Protein AF-A0A8T5LZT0-F1 (afdb_monomer)

Foldseek 3Di:
DDKFFFLDKADKDWDADPPDGDIKIKIWTWGAFPVGIAIEIEIDPRSVVPPPPDGGWIKDKDPWDWDADPNDIYIYQDPPIDIDTPDPVPVVDDHDDRDLDADAPVRDDPFDWFHKHKWFFADKADKDWDQDPVRDIKIKTWTWTDDPPDIAIEIEIHVRVVVSVPDDGGWIKMKGGWGWHQDPVRDIHIYDYSRIDIGTDDPPPDD

Radius of gyration: 18.64 Å; Cα contacts (8 Å, |Δi|>4): 454; chains: 1; bounding box: 56×31×50 Å

Mean predicted aligned error: 6.66 Å

Sequence (207 aa):
DILGVAKHVFSVIEFKNKEKPGTGKKASILLADATGEVFVTFWHKDTEKIQNIPSGTPILLRGVSVSSYNNQTQVSFGYRSQLETNPSQAQEITLPQITLEKISIKEIQPPLFNFCLEATVDEVLPVKEFITQKGENGKLQRIRLMDKNDSILAVAWNEKVLESEMLKPGQKILLENVRAKTDWQGGKEISLDKNARIIVLEEKKEV

Solvent-accessible surface area (backbone atoms only — not comparable to full-atom values): 11736 Å² total; per-residue (Å²): 116,49,71,28,23,29,62,42,66,51,73,77,43,78,44,74,48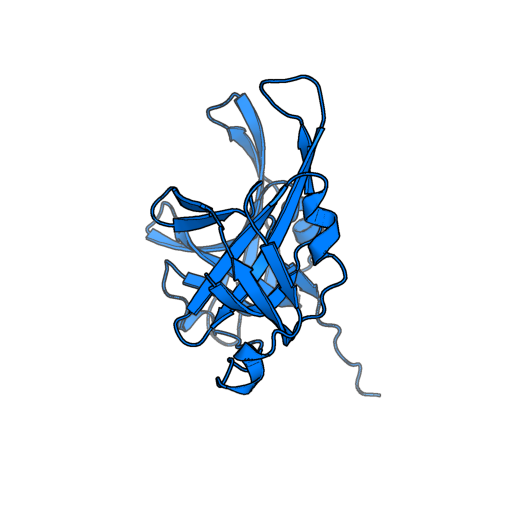,91,88,49,96,57,77,44,38,34,20,38,35,34,34,30,33,90,89,48,76,48,53,37,36,24,47,50,80,52,29,66,78,45,74,82,54,57,65,70,40,39,35,37,38,36,59,59,47,77,49,73,56,96,90,38,79,41,34,34,55,46,93,74,35,46,81,40,71,68,43,76,71,60,77,81,49,87,66,62,80,88,69,89,61,63,53,55,73,80,73,65,59,64,79,39,72,68,40,26,35,67,32,30,32,63,41,71,51,77,78,43,77,50,68,43,100,82,73,44,82,44,41,36,23,44,29,38,33,28,56,98,88,41,74,42,43,34,36,21,37,48,78,37,30,68,61,55,71,72,56,53,63,73,40,39,31,40,35,35,48,28,33,33,35,67,48,99,84,74,46,69,30,34,45,32,45,95,71,35,43,83,40,78,53,77,79,79,74,85,126

pLDDT: mean 90.11, std 9.16, range [42.84, 98.38]

Secondary structure (DSSP, 8-state):
-EEEEEEEEPPPEEEE-SSSSSEEEEEEEEEE-SS-EEEEEEEGGGGGGTTTPPTT-EEEEES-EEEEETTEEEEE--TT-EEEES-GGGGSS-PPP---PBPPGGG--SSEEEEEEEEEEEEEPPPEEEE-TTS-EEEEEEEEEE-SS-EEEEEEETTHHHHHTT--TT-EEEEEEEEEEE-TTS-EEEEE-TT-EEEE-------

Structure (mmCIF, N/CA/C/O backbone):
data_AF-A0A8T5LZT0-F1
#
_entry.id   AF-A0A8T5LZT0-F1
#
loop_
_atom_site.group_PDB
_atom_site.id
_atom_site.type_symbol
_atom_site.label_atom_id
_atom_site.label_alt_id
_atom_site.label_comp_id
_atom_site.label_asym_id
_atom_site.label_entity_id
_atom_site.label_seq_id
_atom_site.pdbx_PDB_ins_code
_atom_site.Cartn_x
_atom_site.Cartn_y
_atom_site.Cartn_z
_atom_site.occupancy
_atom_site.B_iso_or_equiv
_atom_site.auth_seq_id
_atom_site.auth_comp_id
_atom_site.auth_asym_id
_atom_site.auth_atom_id
_atom_site.pdbx_PDB_model_num
ATOM 1 N N . ASP A 1 1 ? 17.011 -7.869 -15.998 1.00 88.75 1 ASP A N 1
ATOM 2 C CA . ASP A 1 1 ? 16.103 -6.803 -16.462 1.00 88.75 1 ASP A CA 1
ATOM 3 C C . ASP A 1 1 ? 14.689 -7.113 -16.011 1.00 88.75 1 ASP A C 1
ATOM 5 O O . ASP A 1 1 ? 14.417 -8.267 -15.706 1.00 88.75 1 ASP A O 1
ATOM 9 N N . ILE A 1 2 ? 13.831 -6.102 -15.914 1.00 91.88 2 ILE A N 1
ATOM 10 C CA . ILE A 1 2 ? 12.409 -6.237 -15.583 1.00 91.88 2 ILE A CA 1
ATOM 11 C C . ILE A 1 2 ? 11.631 -5.505 -16.670 1.00 91.88 2 ILE A C 1
ATOM 13 O O . ILE A 1 2 ? 11.826 -4.302 -16.834 1.00 91.88 2 ILE A O 1
ATOM 17 N N . LEU A 1 3 ? 10.777 -6.220 -17.398 1.00 94.50 3 LEU A N 1
ATOM 18 C CA . LEU A 1 3 ? 9.847 -5.652 -18.368 1.00 94.50 3 LEU A CA 1
ATOM 19 C C . LEU A 1 3 ? 8.431 -5.868 -17.843 1.00 94.50 3 LEU A C 1
ATOM 21 O O . LEU A 1 3 ? 8.014 -7.006 -17.661 1.00 94.50 3 LEU A O 1
ATOM 25 N N . GLY A 1 4 ? 7.707 -4.785 -17.595 1.00 94.44 4 GLY A N 1
ATOM 26 C CA . GLY A 1 4 ? 6.357 -4.849 -17.048 1.00 94.44 4 GLY A CA 1
ATOM 27 C C . GLY A 1 4 ? 5.570 -3.581 -17.334 1.00 94.44 4 GLY A C 1
ATOM 28 O O . GLY A 1 4 ? 6.074 -2.641 -17.946 1.00 94.44 4 GLY A O 1
ATOM 29 N N . VAL A 1 5 ? 4.327 -3.541 -16.875 1.00 94.38 5 VAL A N 1
ATOM 30 C CA . VAL A 1 5 ? 3.466 -2.364 -16.956 1.00 94.38 5 VAL A CA 1
ATOM 31 C C . VAL A 1 5 ? 3.480 -1.600 -15.633 1.00 94.38 5 VAL A C 1
ATOM 33 O O . VAL A 1 5 ? 3.445 -2.192 -14.553 1.00 94.38 5 VAL A O 1
ATOM 36 N N . ALA A 1 6 ? 3.526 -0.272 -15.702 1.00 94.06 6 ALA A N 1
ATOM 37 C CA . ALA A 1 6 ? 3.360 0.611 -14.557 1.00 94.06 6 ALA A CA 1
ATOM 38 C C . ALA A 1 6 ? 1.928 0.522 -14.018 1.00 94.06 6 ALA A C 1
ATOM 40 O O . ALA A 1 6 ? 1.039 1.206 -14.518 1.00 94.06 6 ALA A O 1
ATOM 41 N N . LYS A 1 7 ? 1.695 -0.290 -12.982 1.00 90.81 7 LYS A N 1
ATOM 42 C CA . LYS A 1 7 ? 0.386 -0.370 -12.322 1.00 90.81 7 LYS A CA 1
ATOM 43 C C . LYS A 1 7 ? 0.081 0.923 -11.571 1.00 90.81 7 LYS A C 1
ATOM 45 O O . LYS A 1 7 ? -0.975 1.523 -11.759 1.00 90.81 7 LYS A O 1
ATOM 50 N N . HIS A 1 8 ? 1.034 1.382 -10.762 1.00 88.62 8 HIS A N 1
ATOM 51 C CA . HIS A 1 8 ? 0.885 2.598 -9.965 1.00 88.62 8 HIS A CA 1
ATOM 52 C C . HIS A 1 8 ? 2.233 3.269 -9.681 1.00 88.62 8 HIS A C 1
ATOM 54 O O . HIS A 1 8 ? 3.203 2.595 -9.336 1.00 88.62 8 HIS A O 1
ATOM 60 N N . VAL A 1 9 ? 2.275 4.601 -9.762 1.00 91.31 9 VAL A N 1
ATOM 61 C CA . VAL A 1 9 ? 3.406 5.429 -9.320 1.00 91.31 9 VAL A CA 1
ATOM 62 C C . VAL A 1 9 ? 3.045 6.072 -7.985 1.00 91.31 9 VAL A C 1
ATOM 64 O O . VAL A 1 9 ? 2.040 6.768 -7.871 1.00 91.31 9 VAL A O 1
ATOM 67 N N . PHE A 1 10 ? 3.867 5.842 -6.965 1.00 89.81 10 PHE A N 1
ATOM 68 C CA . PHE A 1 10 ? 3.674 6.407 -5.633 1.00 89.81 10 PHE A CA 1
ATOM 69 C C . PHE A 1 10 ? 4.343 7.777 -5.524 1.00 89.81 10 PHE A C 1
ATOM 71 O O . PHE A 1 10 ? 5.435 8.001 -6.061 1.00 89.81 10 PHE A O 1
ATOM 78 N N . SER A 1 11 ? 3.696 8.669 -4.775 1.00 87.69 11 SER A N 1
ATOM 79 C CA . SER A 1 11 ? 4.195 10.012 -4.493 1.00 87.69 11 SER A CA 1
ATOM 80 C C . SER A 1 11 ? 5.579 9.987 -3.845 1.00 87.69 11 SER A C 1
ATOM 82 O O . SER A 1 11 ? 5.942 9.052 -3.123 1.00 87.69 11 SER A O 1
ATOM 84 N N . VAL A 1 12 ? 6.350 11.050 -4.073 1.00 91.88 12 VAL A N 1
ATOM 85 C CA . VAL A 1 12 ? 7.643 11.233 -3.409 1.00 91.88 12 VAL A CA 1
ATOM 86 C C . VAL A 1 12 ? 7.444 11.409 -1.905 1.00 91.88 12 VAL A C 1
ATOM 88 O O . VAL A 1 12 ? 6.669 12.246 -1.453 1.00 91.88 12 VAL A O 1
ATOM 91 N N . ILE A 1 13 ? 8.204 10.639 -1.133 1.00 89.56 13 ILE A N 1
ATOM 92 C CA . ILE A 1 13 ? 8.288 10.726 0.320 1.00 89.56 13 ILE A CA 1
ATOM 93 C C . ILE A 1 13 ? 9.648 11.315 0.688 1.00 89.56 13 ILE A C 1
ATOM 95 O O . ILE A 1 13 ? 10.696 10.758 0.338 1.00 89.56 13 ILE A O 1
ATOM 99 N N . GLU A 1 14 ? 9.628 12.410 1.443 1.00 89.25 14 GLU A N 1
ATOM 100 C CA . GLU A 1 14 ? 10.809 12.985 2.084 1.00 89.25 14 GLU A CA 1
ATOM 101 C C . GLU A 1 14 ? 11.029 12.372 3.470 1.00 89.25 14 GLU A C 1
ATOM 103 O O . GLU A 1 14 ? 10.090 12.143 4.230 1.00 89.25 14 GLU A O 1
ATOM 108 N N . PHE A 1 15 ? 12.282 12.083 3.809 1.00 84.75 15 PHE A N 1
ATOM 109 C CA . PHE A 1 15 ? 12.655 11.541 5.114 1.00 84.75 15 PHE A CA 1
ATOM 110 C C . PHE A 1 15 ? 13.960 12.160 5.609 1.00 84.75 15 PHE A C 1
ATOM 112 O O . PHE A 1 15 ? 14.818 12.548 4.820 1.00 84.75 15 PHE A O 1
ATOM 119 N N . LYS A 1 16 ? 14.145 12.238 6.928 1.00 82.44 16 LYS A N 1
ATOM 120 C CA . LYS A 1 16 ? 15.425 12.654 7.517 1.00 82.44 16 LYS A CA 1
ATOM 121 C C . LYS A 1 16 ? 16.377 11.464 7.566 1.00 82.44 16 LYS A C 1
ATOM 123 O O . LYS A 1 16 ? 15.981 10.371 7.972 1.00 82.44 16 LYS A O 1
ATOM 128 N N . ASN A 1 17 ? 17.622 11.666 7.144 1.00 75.81 17 ASN A N 1
ATOM 129 C CA . ASN A 1 17 ? 18.642 10.633 7.267 1.00 75.81 17 ASN A CA 1
ATOM 130 C C . ASN A 1 17 ? 19.080 10.531 8.740 1.00 75.81 17 ASN A C 1
ATOM 132 O O . ASN A 1 17 ? 19.375 11.539 9.376 1.00 75.81 17 ASN A O 1
ATOM 136 N N . LYS A 1 18 ? 19.065 9.310 9.291 1.00 72.19 18 LYS A N 1
ATOM 137 C CA . LYS A 1 18 ? 19.415 9.050 10.696 1.00 72.19 18 LYS A CA 1
ATOM 138 C C . LYS A 1 18 ? 20.924 9.120 10.961 1.00 72.19 18 LYS A C 1
ATOM 140 O O . LYS A 1 18 ? 21.318 9.357 12.093 1.00 72.19 18 LYS A O 1
ATOM 145 N N . GLU A 1 19 ? 21.750 8.915 9.936 1.00 74.06 19 GLU A N 1
ATOM 146 C CA . GLU A 1 19 ? 23.208 8.768 10.058 1.00 74.06 19 GLU A CA 1
ATOM 147 C C . GLU A 1 19 ? 23.990 9.967 9.511 1.00 74.06 19 GLU A C 1
ATOM 149 O O . GLU A 1 19 ? 25.124 10.204 9.921 1.00 74.06 19 GLU A O 1
ATOM 154 N N . LYS A 1 20 ? 23.414 10.728 8.573 1.00 72.75 20 LYS A N 1
ATOM 155 C CA . LYS A 1 20 ? 24.064 11.894 7.956 1.00 72.75 20 LYS A CA 1
ATOM 156 C C . LYS A 1 20 ? 23.149 13.116 7.992 1.00 72.75 20 LYS A C 1
ATOM 158 O O . LYS A 1 20 ? 21.951 12.958 7.761 1.00 72.75 20 LYS A O 1
ATOM 163 N N . PRO A 1 21 ? 23.684 14.333 8.202 1.00 76.12 21 PRO A N 1
ATOM 164 C CA . PRO A 1 21 ? 22.906 15.558 8.056 1.00 76.12 21 PRO A CA 1
ATOM 165 C C . PRO A 1 21 ? 22.289 15.643 6.652 1.00 76.12 21 PRO A C 1
ATOM 167 O O . PRO A 1 21 ? 22.999 15.519 5.655 1.00 76.12 21 PRO A O 1
ATOM 170 N N . GLY A 1 22 ? 20.972 15.844 6.576 1.00 79.56 22 GLY A N 1
ATOM 171 C CA . GLY A 1 22 ? 20.245 16.035 5.318 1.00 79.56 22 GLY A CA 1
ATOM 172 C C . GLY A 1 22 ? 18.903 15.303 5.243 1.00 79.56 22 GLY A C 1
ATOM 173 O O . GLY A 1 22 ? 18.554 14.477 6.093 1.00 79.56 22 GLY A O 1
ATOM 174 N N . THR A 1 23 ? 18.143 15.614 4.194 1.00 85.19 23 THR A N 1
ATOM 175 C CA . THR A 1 23 ? 16.908 14.913 3.831 1.00 85.19 23 THR A CA 1
ATOM 176 C C . THR A 1 23 ? 17.154 13.987 2.640 1.00 85.19 23 THR A C 1
ATOM 178 O O . THR A 1 23 ? 17.936 14.275 1.735 1.00 85.19 23 THR A O 1
ATOM 181 N N . GLY A 1 24 ? 16.512 12.825 2.658 1.00 89.12 24 GLY A N 1
ATOM 182 C CA . GLY A 1 24 ? 16.426 11.907 1.535 1.00 89.12 24 GLY A CA 1
ATOM 183 C C . GLY A 1 24 ? 15.044 11.969 0.896 1.00 89.12 24 GLY A C 1
ATOM 184 O O . GLY A 1 24 ? 14.058 12.296 1.553 1.00 89.12 24 GLY A O 1
ATOM 185 N N . LYS A 1 25 ? 14.979 11.620 -0.389 1.00 92.62 25 LYS A N 1
ATOM 186 C CA . LYS A 1 25 ? 13.731 11.424 -1.134 1.00 92.62 25 LYS A CA 1
ATOM 187 C C . LYS A 1 25 ? 13.659 9.981 -1.584 1.00 92.62 25 LYS A C 1
ATOM 189 O O . LYS A 1 25 ? 14.680 9.414 -1.979 1.00 92.62 25 LYS A O 1
ATOM 194 N N . LYS A 1 26 ? 12.469 9.400 -1.540 1.00 92.81 26 LYS A N 1
ATOM 195 C CA . LYS A 1 26 ? 12.187 8.126 -2.194 1.00 92.81 26 LYS A CA 1
ATOM 196 C C . LYS A 1 26 ? 10.814 8.154 -2.837 1.00 92.81 26 LYS A C 1
ATOM 198 O O . LYS A 1 26 ? 9.899 8.772 -2.309 1.00 92.81 26 LYS A O 1
ATOM 203 N N . ALA A 1 27 ? 10.674 7.445 -3.935 1.00 93.56 27 ALA A N 1
ATOM 204 C CA . ALA A 1 27 ? 9.402 7.166 -4.578 1.00 93.56 27 ALA A CA 1
ATOM 205 C C . ALA A 1 27 ? 9.424 5.712 -5.031 1.00 93.56 27 ALA A C 1
ATOM 207 O O . ALA A 1 27 ? 10.480 5.071 -5.054 1.00 93.56 27 ALA A O 1
ATOM 208 N N . SER A 1 28 ? 8.270 5.157 -5.354 1.00 93.31 28 SER A N 1
ATOM 209 C CA . SER A 1 28 ? 8.203 3.782 -5.830 1.00 93.31 28 SER A CA 1
ATOM 210 C C . SER A 1 28 ? 7.253 3.675 -7.001 1.00 93.31 28 SER A C 1
ATOM 212 O O . SER A 1 28 ? 6.366 4.506 -7.170 1.00 93.31 28 SER A O 1
ATOM 214 N N . ILE A 1 29 ? 7.443 2.635 -7.796 1.00 93.81 29 ILE A N 1
ATOM 215 C CA . ILE A 1 29 ? 6.506 2.218 -8.828 1.00 93.81 29 ILE A CA 1
ATOM 216 C C . ILE A 1 29 ? 6.166 0.749 -8.593 1.00 93.81 29 ILE A C 1
ATOM 218 O O . ILE A 1 29 ? 7.051 -0.046 -8.271 1.00 93.81 29 ILE A O 1
ATOM 222 N N . LEU A 1 30 ? 4.885 0.411 -8.694 1.00 91.50 30 LEU A N 1
ATOM 223 C CA . LEU A 1 30 ? 4.411 -0.965 -8.729 1.00 91.50 30 LEU A CA 1
ATOM 224 C C . LEU A 1 30 ? 4.393 -1.401 -10.191 1.00 91.50 30 LEU A C 1
ATOM 226 O O . LEU A 1 30 ? 3.617 -0.862 -10.983 1.00 91.50 30 LEU A O 1
ATOM 230 N N . LEU A 1 31 ? 5.280 -2.327 -10.544 1.00 93.00 31 LEU A N 1
ATOM 231 C CA . LEU A 1 31 ? 5.319 -2.949 -11.863 1.00 93.00 31 LEU A CA 1
ATOM 232 C C . LEU A 1 31 ? 4.587 -4.282 -11.819 1.00 93.00 31 LEU A C 1
ATOM 234 O O . LEU A 1 31 ? 4.738 -5.013 -10.844 1.00 93.00 31 LEU A O 1
ATOM 238 N N . ALA A 1 32 ? 3.845 -4.590 -12.877 1.00 90.62 32 ALA A N 1
ATOM 239 C CA . ALA A 1 32 ? 3.194 -5.880 -13.063 1.00 90.62 32 ALA A CA 1
ATOM 240 C C . ALA A 1 32 ? 3.634 -6.525 -14.384 1.00 90.62 32 ALA A C 1
ATOM 242 O O . ALA A 1 32 ? 3.744 -5.848 -15.408 1.00 90.62 32 ALA A O 1
ATOM 243 N N . ASP A 1 33 ? 3.866 -7.830 -14.369 1.00 90.38 33 ASP A N 1
ATOM 244 C CA . ASP A 1 33 ? 4.050 -8.661 -15.557 1.00 90.38 33 ASP A CA 1
ATOM 245 C C . ASP A 1 33 ? 3.192 -9.936 -15.443 1.00 90.38 33 ASP A C 1
ATOM 247 O O . ASP A 1 33 ? 2.330 -10.040 -14.570 1.00 90.38 33 ASP A O 1
ATOM 251 N N . ALA A 1 34 ? 3.384 -10.905 -16.340 1.00 85.62 34 ALA A N 1
ATOM 252 C CA . ALA A 1 34 ? 2.632 -12.162 -16.312 1.00 85.62 34 ALA A CA 1
ATOM 253 C C . ALA A 1 34 ? 2.934 -13.044 -15.079 1.00 85.62 34 ALA A C 1
ATOM 255 O O . ALA A 1 34 ? 2.184 -13.975 -14.796 1.00 85.62 34 ALA A O 1
ATOM 256 N N . THR A 1 35 ? 4.035 -12.789 -14.368 1.00 87.06 35 THR A N 1
ATOM 257 C CA . THR A 1 35 ? 4.481 -13.568 -13.204 1.00 87.06 35 THR A CA 1
ATOM 258 C C . THR A 1 35 ? 4.008 -12.978 -11.879 1.00 87.06 35 THR A C 1
ATOM 260 O O . THR A 1 35 ? 3.908 -13.703 -10.888 1.00 87.06 35 THR A O 1
ATOM 263 N N . GLY A 1 36 ? 3.693 -11.683 -11.852 1.00 86.00 36 GLY A N 1
ATOM 264 C CA . GLY A 1 36 ? 3.158 -11.013 -10.676 1.00 86.00 36 GLY A CA 1
ATOM 265 C C . GLY A 1 36 ? 3.536 -9.542 -10.622 1.00 86.00 36 GLY A C 1
ATOM 266 O O . GLY A 1 36 ? 3.668 -8.870 -11.643 1.00 86.00 36 GLY A O 1
ATOM 267 N N . GLU A 1 37 ? 3.691 -9.033 -9.401 1.00 88.06 37 GLU A N 1
ATOM 268 C CA . GLU A 1 37 ? 3.917 -7.615 -9.151 1.00 88.06 37 GLU A CA 1
ATOM 269 C C . GLU A 1 37 ? 5.128 -7.364 -8.261 1.00 88.06 37 GLU A C 1
ATOM 271 O O . GLU A 1 37 ? 5.420 -8.127 -7.336 1.00 88.06 37 GLU A O 1
ATOM 276 N N . VAL A 1 38 ? 5.807 -6.240 -8.489 1.00 88.56 38 VAL A N 1
ATOM 277 C CA . VAL A 1 38 ? 6.969 -5.849 -7.697 1.00 88.56 38 VAL A CA 1
ATOM 278 C C . VAL A 1 38 ? 7.051 -4.342 -7.490 1.00 88.56 38 VAL A C 1
ATOM 280 O O . VAL A 1 38 ? 6.831 -3.544 -8.403 1.00 88.56 38 VAL A O 1
ATOM 283 N N . PHE A 1 39 ? 7.417 -3.942 -6.271 1.00 89.56 39 PHE A N 1
ATOM 284 C CA . PHE A 1 39 ? 7.778 -2.560 -5.976 1.00 89.56 39 PHE A CA 1
ATOM 285 C C . PHE A 1 39 ? 9.225 -2.295 -6.360 1.00 89.56 39 PHE A C 1
ATOM 287 O O . PHE A 1 39 ? 10.141 -2.943 -5.847 1.00 89.56 39 PHE A O 1
ATOM 294 N N . VAL A 1 40 ? 9.431 -1.264 -7.173 1.00 94.25 40 VAL A N 1
ATOM 295 C CA . VAL A 1 40 ? 10.760 -0.730 -7.456 1.00 94.25 40 VAL A CA 1
ATOM 296 C C . VAL A 1 40 ? 10.913 0.629 -6.790 1.00 94.25 40 VAL A C 1
ATOM 298 O O . VAL A 1 40 ? 10.152 1.555 -7.064 1.00 94.25 40 VAL A O 1
ATOM 301 N N . THR A 1 41 ? 11.899 0.754 -5.902 1.00 94.62 41 THR A N 1
ATOM 302 C CA . THR A 1 41 ? 12.185 1.989 -5.159 1.00 94.62 41 THR A CA 1
ATOM 303 C C . THR A 1 41 ? 13.226 2.839 -5.881 1.00 94.62 41 THR A C 1
ATOM 305 O O . THR A 1 41 ? 14.303 2.356 -6.217 1.00 94.62 41 THR A O 1
ATOM 308 N N . PHE A 1 42 ? 12.919 4.119 -6.064 1.00 95.69 42 PHE A N 1
ATOM 309 C CA . PHE A 1 42 ? 13.786 5.148 -6.632 1.00 95.69 42 PHE A CA 1
ATOM 310 C C . PHE A 1 42 ? 14.200 6.114 -5.524 1.00 95.69 42 PHE A C 1
ATOM 312 O O . PHE A 1 42 ? 13.402 6.409 -4.631 1.00 95.69 42 PHE A O 1
ATOM 319 N N . TRP A 1 43 ? 15.431 6.621 -5.582 1.00 93.88 43 TRP A N 1
ATOM 320 C CA . TRP A 1 43 ? 16.014 7.452 -4.527 1.00 93.88 43 TRP A CA 1
ATOM 321 C C . TRP A 1 43 ? 16.480 8.805 -5.060 1.00 93.88 43 TRP A C 1
ATOM 323 O O . TRP A 1 43 ? 16.982 8.912 -6.176 1.00 93.88 43 TRP A O 1
ATOM 333 N N . HIS A 1 44 ? 16.382 9.840 -4.226 1.00 93.00 44 HIS A N 1
ATOM 334 C CA . HIS A 1 44 ? 16.894 11.184 -4.511 1.00 93.00 44 HIS A CA 1
ATOM 335 C C . HIS A 1 44 ? 16.422 11.710 -5.877 1.00 93.00 44 HIS A C 1
ATOM 337 O O . HIS A 1 44 ? 15.231 11.689 -6.151 1.00 93.00 44 HIS A O 1
ATOM 343 N N . LYS A 1 45 ? 17.335 12.160 -6.745 1.00 93.38 45 LYS A N 1
ATOM 344 C CA . LYS A 1 45 ? 17.009 12.664 -8.089 1.00 93.38 45 LYS A CA 1
ATOM 345 C C . LYS A 1 45 ? 16.280 11.645 -8.970 1.00 93.38 45 LYS A C 1
ATOM 347 O O . LYS A 1 45 ? 15.545 12.026 -9.871 1.00 93.38 45 LYS A O 1
ATOM 352 N N . ASP A 1 46 ? 16.463 10.345 -8.724 1.00 95.00 46 ASP A N 1
ATOM 353 C CA . ASP A 1 46 ? 15.833 9.312 -9.543 1.00 95.00 46 ASP A CA 1
ATOM 354 C C . ASP A 1 46 ? 14.321 9.225 -9.293 1.00 95.00 46 ASP A C 1
ATOM 356 O O . ASP A 1 46 ? 13.610 8.663 -10.121 1.00 95.00 46 ASP A O 1
ATOM 360 N N . THR A 1 47 ? 13.797 9.820 -8.210 1.00 94.69 47 THR A N 1
ATOM 361 C CA . THR A 1 47 ? 12.345 9.877 -7.979 1.00 94.69 47 THR A CA 1
ATOM 362 C C . THR A 1 47 ? 11.621 10.676 -9.054 1.00 94.69 47 THR A C 1
ATOM 364 O O . THR A 1 47 ? 10.498 10.332 -9.407 1.00 94.69 47 THR A O 1
ATOM 367 N N . GLU A 1 48 ? 12.263 11.714 -9.598 1.00 93.31 48 GLU A N 1
ATOM 368 C CA . GLU A 1 48 ? 11.695 12.592 -10.630 1.00 93.31 48 GLU A CA 1
ATOM 369 C C . GLU A 1 48 ? 11.463 11.848 -11.952 1.00 93.31 48 GLU A C 1
ATOM 371 O O . GLU A 1 48 ? 10.530 12.172 -12.683 1.00 93.31 48 GLU A O 1
ATOM 376 N N . LYS A 1 49 ? 12.240 10.788 -12.221 1.00 94.62 49 LYS A N 1
ATOM 377 C CA . LYS A 1 49 ? 12.141 9.984 -13.450 1.00 94.62 49 LYS A CA 1
ATOM 378 C C . LYS A 1 49 ? 10.796 9.282 -13.615 1.00 94.62 49 LYS A C 1
ATOM 380 O O . LYS A 1 49 ? 10.437 8.941 -14.735 1.00 94.62 49 LYS A O 1
ATOM 385 N N . ILE A 1 50 ? 10.084 9.030 -12.514 1.00 95.38 50 ILE A N 1
ATOM 386 C CA . ILE A 1 50 ? 8.857 8.225 -12.529 1.00 95.38 50 ILE A CA 1
ATOM 387 C C . ILE A 1 50 ? 7.580 9.031 -12.293 1.00 95.38 50 ILE A C 1
ATOM 389 O O . ILE A 1 50 ? 6.509 8.527 -12.603 1.00 95.38 50 ILE A O 1
ATOM 393 N N . GLN A 1 51 ? 7.659 10.265 -11.776 1.00 92.81 51 GLN A N 1
ATOM 394 C CA . GLN A 1 51 ? 6.467 11.001 -11.313 1.00 92.81 51 GLN A CA 1
ATOM 395 C C . GLN A 1 51 ? 5.446 11.295 -12.418 1.00 92.81 51 GLN A C 1
ATOM 397 O O . GLN A 1 51 ? 4.256 11.372 -12.138 1.00 92.81 51 GLN A O 1
ATOM 402 N N . ASN A 1 52 ? 5.903 11.428 -13.663 1.00 92.50 52 ASN A N 1
ATOM 403 C CA . ASN A 1 52 ? 5.040 11.737 -14.803 1.00 92.50 52 ASN A CA 1
ATOM 404 C C . ASN A 1 52 ? 4.657 10.498 -15.618 1.00 92.50 52 ASN A C 1
ATOM 406 O O . ASN A 1 52 ? 4.123 10.652 -16.712 1.00 92.50 52 ASN A O 1
ATOM 410 N N . ILE A 1 53 ? 4.959 9.287 -15.138 1.00 94.62 53 ILE A N 1
ATOM 411 C CA . ILE A 1 53 ? 4.619 8.062 -15.860 1.00 94.62 53 ILE A CA 1
ATOM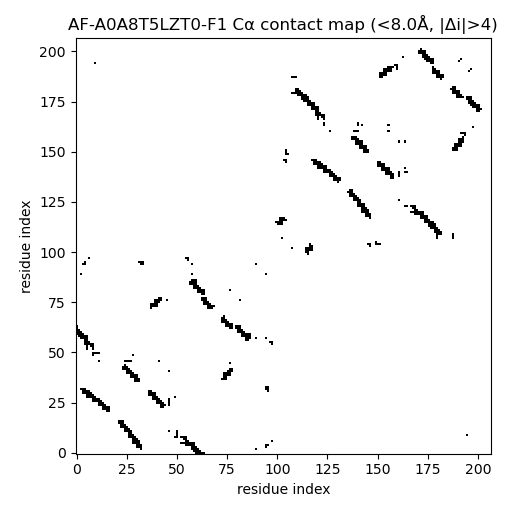 412 C C . ILE A 1 53 ? 3.151 7.699 -15.589 1.00 94.62 53 ILE A C 1
ATOM 414 O O . ILE A 1 53 ? 2.805 7.411 -14.440 1.00 94.62 53 ILE A O 1
ATOM 418 N N . PRO A 1 54 ? 2.283 7.665 -16.617 1.00 91.81 54 PRO A N 1
ATOM 419 C CA . PRO A 1 54 ? 0.903 7.229 -16.450 1.00 91.81 54 PRO A CA 1
ATOM 420 C C . PRO A 1 54 ? 0.807 5.749 -16.07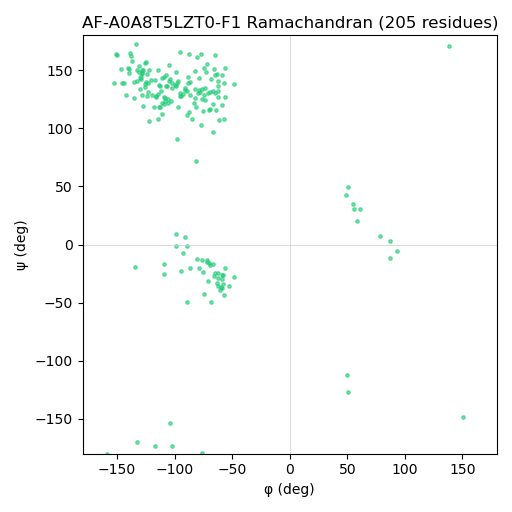1 1.00 91.81 54 PRO A C 1
ATOM 422 O O . PRO A 1 54 ? 1.622 4.925 -16.504 1.00 91.81 54 PRO A O 1
ATOM 425 N N . SER A 1 55 ? -0.248 5.398 -15.332 1.00 89.88 55 SER A N 1
ATOM 426 C CA . SER A 1 55 ? -0.650 3.998 -15.173 1.00 89.88 55 SER A CA 1
ATOM 427 C C . SER A 1 55 ? -0.905 3.377 -16.553 1.00 89.88 55 SER A C 1
ATOM 429 O O . SER A 1 55 ? -1.447 4.035 -17.441 1.00 89.88 55 SER A O 1
ATOM 431 N N . GLY A 1 56 ? -0.464 2.140 -16.760 1.00 91.06 56 GLY A N 1
ATOM 432 C CA . GLY A 1 56 ? -0.566 1.443 -18.049 1.00 91.06 56 GLY A CA 1
ATOM 433 C C . GLY A 1 56 ? 0.658 1.578 -18.942 1.00 91.06 56 GLY A C 1
ATOM 434 O O . GLY A 1 56 ? 0.726 0.907 -19.965 1.00 91.06 56 GLY A O 1
ATOM 435 N N . THR A 1 57 ? 1.649 2.386 -18.562 1.00 94.56 57 THR A N 1
ATOM 436 C CA . THR A 1 57 ? 2.862 2.562 -19.369 1.00 94.56 57 THR A CA 1
ATOM 437 C C . THR A 1 57 ? 3.768 1.328 -19.279 1.00 94.56 57 THR A C 1
ATOM 439 O O . THR A 1 57 ? 4.179 0.973 -18.171 1.00 94.56 57 THR A O 1
ATOM 442 N N . PRO A 1 58 ? 4.149 0.691 -20.402 1.00 95.62 58 PRO A N 1
ATOM 443 C CA . PRO A 1 58 ? 5.206 -0.315 -20.426 1.00 95.62 58 PRO A CA 1
ATOM 444 C C . PRO A 1 58 ? 6.556 0.275 -20.008 1.00 95.62 58 PRO A C 1
ATOM 446 O O . PRO A 1 58 ? 6.972 1.323 -20.506 1.00 95.62 58 PRO A O 1
ATOM 449 N N . ILE A 1 59 ? 7.258 -0.407 -19.108 1.00 96.31 59 ILE A N 1
ATOM 450 C CA . ILE A 1 59 ? 8.553 0.001 -18.563 1.00 96.31 59 ILE A CA 1
ATOM 451 C C . ILE A 1 59 ? 9.533 -1.160 -18.648 1.00 96.31 59 ILE A C 1
ATOM 453 O O . ILE A 1 59 ? 9.236 -2.273 -18.216 1.00 96.31 59 ILE A O 1
ATOM 457 N N . LEU A 1 60 ? 10.741 -0.857 -19.117 1.00 96.31 60 LEU A N 1
ATOM 458 C CA . LEU A 1 60 ? 11.904 -1.722 -19.013 1.00 96.31 60 LEU A CA 1
ATOM 459 C C . LEU A 1 60 ? 12.923 -1.118 -18.052 1.00 96.31 60 LEU A C 1
ATOM 461 O O . LEU A 1 60 ? 13.424 -0.010 -18.252 1.00 96.31 60 LEU A O 1
ATOM 465 N N . LEU A 1 61 ? 13.245 -1.876 -17.008 1.00 96.56 61 LEU A N 1
ATOM 466 C CA . LEU A 1 61 ? 14.307 -1.561 -16.068 1.00 96.56 61 LEU A CA 1
ATOM 467 C C . LEU A 1 61 ? 15.481 -2.516 -16.253 1.00 96.56 61 LEU A C 1
ATOM 469 O O . LEU A 1 61 ? 15.334 -3.736 -16.165 1.00 96.56 61 LEU A O 1
ATOM 473 N N . ARG A 1 62 ? 16.675 -1.958 -16.441 1.00 96.62 62 ARG A N 1
ATOM 474 C CA . ARG A 1 62 ? 17.927 -2.726 -16.523 1.00 96.62 62 ARG A CA 1
ATOM 475 C C . ARG A 1 62 ? 18.829 -2.391 -15.348 1.00 96.62 62 ARG A C 1
ATOM 477 O O . ARG A 1 62 ? 18.771 -1.278 -14.833 1.00 96.62 62 ARG A O 1
ATOM 484 N N . GLY A 1 63 ? 19.654 -3.346 -14.918 1.00 94.94 63 GLY A N 1
ATOM 485 C CA . GLY A 1 63 ? 20.660 -3.119 -13.869 1.00 94.94 63 GLY A CA 1
ATOM 486 C C . GLY A 1 63 ? 20.091 -2.697 -12.507 1.00 94.94 63 GLY A C 1
ATOM 487 O O . GLY A 1 63 ? 20.726 -1.913 -11.799 1.00 94.94 63 GLY A O 1
ATOM 488 N N . VAL A 1 64 ? 18.881 -3.146 -12.156 1.00 95.25 64 VAL A N 1
ATOM 489 C CA . VAL A 1 64 ? 18.285 -2.934 -10.825 1.00 95.25 64 VAL A CA 1
ATOM 490 C C . VAL A 1 64 ? 18.935 -3.836 -9.779 1.00 95.25 64 VAL A C 1
ATOM 492 O O . VAL A 1 64 ? 19.419 -4.921 -10.097 1.00 95.25 64 VAL A O 1
ATOM 495 N N . SER A 1 65 ? 18.939 -3.389 -8.525 1.00 93.44 65 SER A N 1
ATOM 496 C CA . SER A 1 65 ? 19.367 -4.212 -7.393 1.00 93.44 65 SER A CA 1
ATOM 497 C C . SER A 1 65 ? 18.168 -4.950 -6.813 1.00 93.44 65 SER A C 1
ATOM 499 O O . SER A 1 65 ? 17.119 -4.336 -6.610 1.00 93.44 65 SER A O 1
ATOM 501 N N . VAL A 1 66 ? 18.327 -6.241 -6.526 1.00 92.06 66 VAL A N 1
ATOM 502 C CA . VAL A 1 66 ? 17.305 -7.069 -5.879 1.00 92.06 66 VAL A CA 1
ATOM 503 C C . VAL A 1 66 ? 17.840 -7.532 -4.532 1.00 92.06 66 VAL A C 1
ATOM 505 O O . VAL A 1 66 ? 18.938 -8.080 -4.444 1.00 92.06 66 VAL A O 1
ATOM 508 N N . SER A 1 67 ? 17.064 -7.309 -3.481 1.00 87.12 67 SER A N 1
ATOM 509 C CA . SER A 1 67 ? 17.331 -7.801 -2.134 1.00 87.12 67 SER A CA 1
ATOM 510 C C . SER A 1 67 ? 16.065 -8.409 -1.535 1.00 87.12 67 SER A C 1
ATOM 512 O O . SER A 1 67 ? 14.983 -8.341 -2.115 1.00 87.12 67 SER A O 1
ATOM 514 N N . SER A 1 68 ? 16.197 -9.036 -0.371 1.00 80.62 68 SER A N 1
ATOM 515 C CA . SER A 1 68 ? 15.063 -9.537 0.402 1.00 80.62 68 SER A CA 1
ATOM 516 C C . SER A 1 68 ? 15.131 -8.975 1.815 1.00 80.62 68 SER A C 1
ATOM 518 O O . SER A 1 68 ? 16.208 -8.901 2.409 1.00 80.62 68 SER A O 1
ATOM 520 N N . TYR A 1 69 ? 13.986 -8.562 2.349 1.00 74.12 69 TYR A N 1
ATOM 521 C CA . TYR A 1 69 ? 13.846 -8.100 3.728 1.00 74.12 69 TYR A CA 1
ATOM 522 C C . TYR A 1 69 ? 12.515 -8.589 4.290 1.00 74.12 69 TYR A C 1
ATOM 524 O O . TYR A 1 69 ? 11.477 -8.383 3.667 1.00 74.12 69 TYR A O 1
ATOM 532 N N . ASN A 1 70 ? 12.533 -9.235 5.460 1.00 70.19 70 ASN A N 1
ATOM 533 C CA . ASN A 1 70 ? 11.357 -9.893 6.050 1.00 70.19 70 ASN A CA 1
ATOM 534 C C . ASN A 1 70 ? 10.620 -10.809 5.049 1.00 70.19 70 ASN A C 1
ATOM 536 O O . ASN A 1 70 ? 9.394 -10.781 4.965 1.00 70.19 70 ASN A O 1
ATOM 540 N N . ASN A 1 71 ? 11.377 -11.586 4.264 1.00 71.38 71 ASN A N 1
ATOM 541 C CA . ASN A 1 71 ? 10.875 -12.465 3.198 1.00 71.38 71 ASN A CA 1
ATOM 542 C C . ASN A 1 71 ? 10.069 -11.750 2.098 1.00 71.38 71 ASN A C 1
ATOM 544 O O . ASN A 1 71 ? 9.316 -12.388 1.368 1.00 71.38 71 ASN A O 1
ATOM 548 N N . GLN A 1 72 ? 10.232 -10.433 1.959 1.00 71.44 72 GLN A N 1
ATOM 549 C CA . GLN A 1 72 ? 9.671 -9.656 0.861 1.00 71.44 72 GLN A CA 1
ATOM 550 C C . GLN A 1 72 ? 10.788 -9.232 -0.084 1.00 71.44 72 GLN A C 1
ATOM 552 O O . GLN A 1 72 ? 11.767 -8.606 0.336 1.00 71.44 72 GLN A O 1
ATOM 557 N N . THR A 1 73 ? 10.618 -9.551 -1.366 1.00 83.31 73 THR A N 1
ATOM 558 C CA . THR A 1 73 ? 11.500 -9.075 -2.432 1.00 83.31 73 THR A CA 1
ATOM 559 C C . THR A 1 73 ? 11.438 -7.555 -2.503 1.00 83.31 73 THR A C 1
ATOM 561 O O . THR A 1 73 ? 10.365 -6.962 -2.611 1.00 83.31 73 THR A O 1
ATOM 564 N N . GLN A 1 74 ? 12.602 -6.919 -2.452 1.00 84.88 74 GLN A N 1
ATOM 565 C CA . GLN A 1 74 ? 12.772 -5.487 -2.628 1.00 84.88 74 GLN A CA 1
ATOM 566 C C . GLN A 1 74 ? 13.604 -5.239 -3.874 1.00 84.88 74 GLN A C 1
ATOM 568 O O . GLN A 1 74 ? 14.709 -5.763 -4.009 1.00 84.88 74 GLN A O 1
ATOM 573 N N . VAL A 1 75 ? 13.094 -4.403 -4.772 1.00 93.50 75 VAL A N 1
ATOM 574 C CA . VAL A 1 75 ? 13.841 -3.971 -5.950 1.00 93.50 75 VAL A CA 1
ATOM 575 C C . VAL A 1 75 ? 14.163 -2.493 -5.801 1.00 93.50 75 VAL A C 1
ATOM 577 O O . VAL A 1 75 ? 13.304 -1.681 -5.453 1.00 93.50 75 VAL A O 1
ATOM 580 N N . SER A 1 76 ? 15.416 -2.128 -6.047 1.00 94.50 76 SER A N 1
ATOM 581 C CA . SER A 1 76 ? 15.881 -0.746 -5.977 1.00 94.50 76 SER A CA 1
ATOM 582 C C . SER A 1 76 ? 16.492 -0.321 -7.302 1.00 94.50 76 SER A C 1
ATOM 584 O O . SER A 1 76 ? 17.378 -0.987 -7.843 1.00 94.50 76 SER A O 1
ATOM 586 N N . PHE A 1 77 ? 16.061 0.842 -7.778 1.00 95.81 77 PHE A N 1
ATOM 587 C CA . PHE A 1 77 ? 16.712 1.576 -8.847 1.00 95.81 77 PHE A CA 1
ATOM 588 C C . PHE A 1 77 ? 17.974 2.235 -8.282 1.00 95.81 77 PHE A C 1
ATOM 590 O O . PHE A 1 77 ? 17.905 3.045 -7.355 1.00 95.81 77 PHE A O 1
ATOM 597 N N . GLY A 1 78 ? 19.134 1.809 -8.773 1.00 90.56 78 GLY A N 1
ATOM 598 C CA . GLY A 1 78 ? 20.448 2.240 -8.309 1.00 90.56 78 GLY A CA 1
ATOM 599 C C . GLY A 1 78 ? 21.246 2.967 -9.389 1.00 90.56 78 GLY A C 1
ATOM 600 O O . GLY A 1 78 ? 20.774 3.212 -10.493 1.00 90.56 78 GLY A O 1
ATOM 601 N N . TYR A 1 79 ? 22.507 3.270 -9.079 1.00 88.69 79 TYR A N 1
ATOM 602 C CA . TYR A 1 79 ? 23.386 4.063 -9.948 1.00 88.69 79 TYR A CA 1
ATOM 603 C C . TYR A 1 79 ? 23.587 3.478 -11.359 1.00 88.69 79 TYR A C 1
ATOM 605 O O . TYR A 1 79 ? 23.716 4.225 -12.323 1.00 88.69 79 TYR A O 1
ATOM 613 N N . ARG A 1 80 ? 23.612 2.145 -11.487 1.00 91.81 80 ARG A N 1
ATOM 614 C CA . ARG A 1 80 ? 23.759 1.447 -12.778 1.00 91.81 80 ARG A CA 1
ATOM 615 C C . ARG A 1 80 ? 22.423 1.164 -13.461 1.00 91.81 80 ARG A C 1
ATOM 617 O O . ARG A 1 80 ? 22.412 0.558 -14.530 1.00 91.81 80 ARG A O 1
ATOM 624 N N . SER A 1 81 ? 21.314 1.543 -12.832 1.00 96.38 81 SER A N 1
ATOM 625 C CA . SER A 1 81 ? 19.999 1.223 -13.351 1.00 96.38 81 SER A CA 1
ATOM 626 C C . SER A 1 81 ? 19.616 2.157 -14.491 1.00 96.38 81 SER A C 1
ATOM 628 O O . SER A 1 81 ? 19.910 3.353 -14.478 1.00 96.38 81 SER A O 1
ATOM 630 N N . GLN A 1 82 ? 18.931 1.597 -15.478 1.00 96.62 82 GLN A N 1
ATOM 631 C CA . GLN A 1 82 ? 18.384 2.325 -16.616 1.00 96.62 82 GLN A CA 1
ATOM 632 C C . GLN A 1 82 ? 16.875 2.125 -16.642 1.00 96.62 82 GLN A C 1
ATOM 634 O O . GLN A 1 82 ? 16.397 1.036 -16.324 1.00 96.62 82 GLN A O 1
ATOM 639 N N . LEU A 1 83 ? 16.148 3.185 -16.991 1.00 96.56 83 LEU A N 1
ATOM 640 C CA . LEU A 1 83 ? 14.700 3.181 -17.154 1.00 96.56 83 LEU A CA 1
ATOM 641 C C . LEU A 1 83 ? 14.385 3.568 -18.592 1.00 96.56 83 LEU A C 1
ATOM 643 O O . LEU A 1 83 ? 14.860 4.596 -19.069 1.00 96.56 83 LEU A O 1
ATOM 647 N N . GLU A 1 84 ? 13.568 2.754 -19.243 1.00 96.75 84 GLU A N 1
ATOM 648 C CA . GLU A 1 84 ? 13.053 2.980 -20.587 1.00 96.75 84 GLU A CA 1
ATOM 649 C C . GLU A 1 84 ? 11.527 2.821 -20.553 1.00 96.75 84 GLU A C 1
ATOM 651 O O . GLU A 1 84 ? 11.013 1.840 -20.016 1.00 96.75 84 GLU A O 1
ATOM 656 N N . THR A 1 85 ? 10.799 3.802 -21.083 1.00 96.00 85 THR A N 1
ATOM 657 C CA . THR A 1 85 ? 9.329 3.794 -21.182 1.00 96.00 85 THR A CA 1
ATOM 658 C C . THR A 1 85 ? 8.903 3.508 -22.611 1.00 96.00 85 THR A C 1
ATOM 660 O O . THR A 1 85 ? 9.495 4.067 -23.531 1.00 96.00 85 THR A O 1
ATOM 663 N N . ASN A 1 86 ? 7.844 2.722 -22.799 1.00 94.62 86 ASN A N 1
ATOM 664 C CA . ASN A 1 86 ? 7.413 2.231 -24.112 1.00 94.62 86 ASN A CA 1
ATOM 665 C C . ASN A 1 86 ? 8.561 1.579 -24.922 1.00 94.62 86 ASN A C 1
ATOM 667 O O . ASN A 1 86 ? 8.764 1.934 -26.084 1.00 94.62 86 ASN A O 1
ATOM 671 N N . PRO A 1 87 ? 9.336 0.653 -24.321 1.00 95.12 87 PRO A N 1
ATOM 672 C CA . PRO A 1 87 ? 10.423 -0.033 -25.013 1.00 95.12 87 PRO A CA 1
ATOM 673 C C . PRO A 1 87 ? 9.875 -0.880 -26.169 1.00 95.12 87 PRO A C 1
ATOM 675 O O . PRO A 1 87 ? 8.794 -1.462 -26.060 1.00 95.12 87 PRO A O 1
ATOM 678 N N . SER A 1 88 ? 10.640 -1.013 -27.254 1.00 92.44 88 SER A N 1
ATOM 679 C CA . SER A 1 88 ? 10.256 -1.840 -28.417 1.00 92.44 88 SER A CA 1
ATOM 680 C C . SER A 1 88 ? 9.883 -3.283 -28.042 1.00 92.44 88 SER A C 1
ATOM 682 O O . SER A 1 88 ? 8.914 -3.828 -28.560 1.00 92.44 88 SER A O 1
ATOM 684 N N . GLN A 1 89 ? 10.566 -3.852 -27.044 1.00 90.81 89 GLN A N 1
ATOM 685 C CA . GLN A 1 89 ? 10.327 -5.191 -26.501 1.00 90.81 89 GLN A CA 1
ATOM 686 C C . GLN A 1 89 ? 8.900 -5.381 -25.964 1.00 90.81 89 GLN A C 1
ATOM 688 O O . GLN A 1 89 ? 8.406 -6.502 -25.931 1.00 90.81 89 GLN A O 1
ATOM 693 N N . ALA A 1 90 ? 8.221 -4.306 -25.545 1.00 87.81 90 ALA A N 1
ATOM 694 C CA . ALA A 1 90 ? 6.840 -4.386 -25.077 1.00 87.81 90 ALA A CA 1
ATOM 695 C C . ALA A 1 90 ? 5.842 -4.710 -26.202 1.00 87.81 90 ALA A C 1
ATOM 697 O O . ALA A 1 90 ? 4.726 -5.119 -25.908 1.00 87.81 90 ALA A O 1
ATOM 698 N N . GLN A 1 91 ? 6.222 -4.533 -27.474 1.00 86.19 91 GLN A N 1
ATOM 699 C CA . GLN A 1 91 ? 5.373 -4.862 -28.627 1.00 86.19 91 GLN A CA 1
ATOM 700 C C . GLN A 1 91 ? 5.357 -6.366 -28.931 1.00 86.19 91 GLN A C 1
ATOM 702 O O . GLN A 1 91 ? 4.439 -6.855 -29.581 1.00 86.19 91 GLN A O 1
ATOM 707 N N . GLU A 1 92 ? 6.366 -7.098 -28.456 1.00 85.44 92 GLU A N 1
ATOM 708 C CA . GLU A 1 92 ? 6.551 -8.528 -28.724 1.00 85.44 92 GLU A CA 1
ATOM 709 C C . GLU A 1 92 ? 5.922 -9.422 -27.646 1.00 85.44 92 GLU A C 1
ATOM 711 O O . GLU A 1 92 ? 5.871 -10.642 -27.801 1.00 85.44 92 GLU A O 1
ATOM 716 N N . ILE A 1 93 ? 5.433 -8.833 -26.549 1.00 82.06 93 ILE A N 1
ATOM 717 C CA . ILE A 1 93 ? 4.860 -9.564 -25.418 1.00 82.06 93 ILE A CA 1
ATOM 718 C C . ILE A 1 93 ? 3.480 -9.034 -25.040 1.00 82.06 93 ILE A C 1
ATOM 720 O O . ILE A 1 93 ? 3.172 -7.853 -25.172 1.00 82.06 93 ILE A O 1
ATOM 724 N N . THR A 1 94 ? 2.64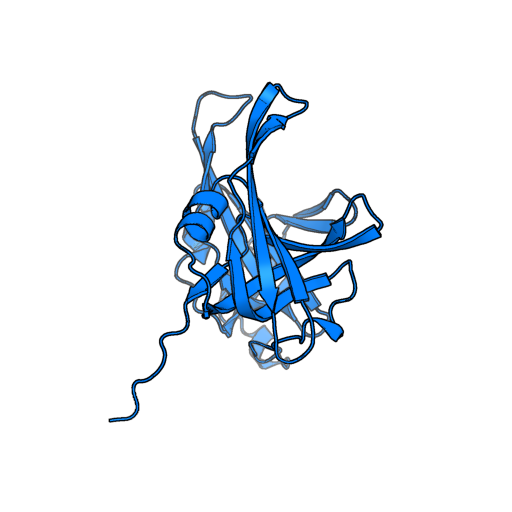2 -9.919 -24.504 1.00 84.25 94 THR A N 1
ATOM 725 C CA . THR A 1 94 ? 1.369 -9.512 -23.904 1.00 84.25 94 THR A CA 1
ATOM 726 C C . THR A 1 94 ? 1.610 -9.105 -22.454 1.00 84.25 94 THR A C 1
ATOM 728 O O . THR A 1 94 ? 1.883 -9.951 -21.605 1.00 84.25 94 THR A O 1
ATOM 731 N N . LEU A 1 95 ? 1.528 -7.805 -22.172 1.00 81.44 95 LEU A N 1
ATOM 732 C CA . LEU A 1 95 ? 1.559 -7.274 -20.808 1.00 81.44 95 LEU A CA 1
ATOM 733 C C . LEU A 1 95 ? 0.166 -7.356 -20.163 1.00 81.44 95 LEU A C 1
ATOM 735 O O . LEU A 1 95 ? -0.840 -7.264 -20.875 1.00 81.44 95 LEU A O 1
ATOM 739 N N . PRO A 1 96 ? 0.081 -7.519 -18.830 1.00 81.19 96 PRO A N 1
ATOM 740 C CA . PRO A 1 96 ? -1.203 -7.586 -18.148 1.00 81.19 96 PRO A CA 1
ATOM 741 C C . PRO A 1 96 ? -1.974 -6.274 -18.322 1.00 81.19 96 PRO A C 1
ATOM 743 O O . PRO A 1 96 ? -1.403 -5.182 -18.251 1.00 81.19 96 PRO A O 1
ATOM 746 N N . GLN A 1 97 ? -3.288 -6.376 -18.522 1.00 76.31 97 GLN A N 1
ATOM 747 C CA . GLN A 1 97 ? -4.153 -5.206 -18.423 1.00 76.31 97 GLN A CA 1
ATOM 748 C C . GLN A 1 97 ? -4.303 -4.820 -16.955 1.00 76.31 97 GLN A C 1
ATOM 750 O O . GLN A 1 97 ? -4.524 -5.672 -16.099 1.00 76.31 97 GLN A O 1
ATOM 755 N N . ILE A 1 98 ? -4.179 -3.528 -16.658 1.00 73.62 98 ILE A N 1
ATOM 756 C CA . ILE A 1 98 ? -4.345 -3.044 -15.291 1.00 73.62 98 ILE A CA 1
ATOM 757 C C . ILE A 1 98 ? -5.833 -3.011 -14.976 1.00 73.62 98 ILE A C 1
ATOM 759 O O . ILE A 1 98 ? -6.556 -2.107 -15.395 1.00 73.62 98 ILE A O 1
ATOM 763 N N . THR A 1 99 ? -6.277 -4.000 -14.216 1.00 68.62 99 THR A N 1
ATOM 764 C CA . THR A 1 99 ? -7.602 -4.042 -13.612 1.00 68.62 99 THR A CA 1
ATOM 765 C C . THR A 1 99 ? -7.478 -3.782 -12.111 1.00 68.62 99 THR A C 1
ATOM 767 O O . THR A 1 99 ? -6.582 -4.283 -11.427 1.00 68.62 99 THR A O 1
ATOM 770 N N . LEU A 1 100 ? -8.379 -2.956 -11.577 1.00 70.69 100 LEU A N 1
ATOM 771 C CA . LEU A 1 100 ? -8.564 -2.801 -10.133 1.00 70.69 100 LEU A CA 1
ATOM 772 C C . LEU A 1 100 ? -9.447 -3.950 -9.646 1.00 70.69 100 LEU A C 1
ATOM 774 O O . LEU A 1 100 ? -10.633 -3.763 -9.373 1.00 70.69 100 LEU A O 1
ATOM 778 N N . GLU A 1 101 ? -8.892 -5.159 -9.608 1.00 79.88 101 GLU A N 1
ATOM 779 C CA . GLU A 1 101 ? -9.618 -6.305 -9.067 1.00 79.88 101 GLU A CA 1
ATOM 780 C C . GLU A 1 101 ? -9.848 -6.113 -7.569 1.00 79.88 101 GLU A C 1
ATOM 782 O O . GLU A 1 101 ? -8.918 -5.920 -6.777 1.00 79.88 101 GLU A O 1
ATOM 787 N N . LYS A 1 102 ? -11.130 -6.114 -7.201 1.00 90.56 102 LYS A N 1
ATOM 788 C CA . LYS A 1 102 ? -11.598 -5.960 -5.829 1.00 90.56 102 LYS A CA 1
ATOM 789 C C . LYS A 1 102 ? -11.796 -7.345 -5.243 1.00 90.56 102 LYS A C 1
ATOM 791 O O . LYS A 1 102 ? -12.511 -8.158 -5.822 1.00 90.56 102 LYS A O 1
ATOM 796 N N . ILE A 1 103 ? -11.193 -7.583 -4.090 1.00 93.12 103 ILE A N 1
ATOM 797 C CA . ILE A 1 103 ? -11.336 -8.834 -3.349 1.00 93.12 103 ILE A CA 1
ATOM 798 C C . ILE A 1 103 ? -12.376 -8.616 -2.252 1.00 93.12 103 ILE A C 1
ATOM 800 O O . ILE A 1 103 ? -12.361 -7.576 -1.590 1.00 93.12 103 ILE A O 1
ATOM 804 N N . SER A 1 104 ? -13.283 -9.575 -2.058 1.00 95.12 104 SER A N 1
ATOM 805 C CA . SER A 1 104 ? -14.235 -9.525 -0.940 1.00 95.12 104 SER A CA 1
ATOM 806 C C . SER A 1 104 ? -13.536 -9.801 0.393 1.00 95.12 104 SER A C 1
ATOM 808 O O . SER A 1 104 ? -12.522 -10.500 0.440 1.00 95.12 104 SER A O 1
ATOM 810 N N . ILE A 1 105 ? -14.077 -9.319 1.515 1.00 96.56 105 ILE A N 1
ATOM 811 C CA . ILE A 1 105 ? -13.440 -9.520 2.826 1.00 96.56 105 ILE A CA 1
ATOM 812 C C . ILE A 1 105 ? -13.278 -11.013 3.133 1.00 96.56 105 ILE A C 1
ATOM 814 O O . ILE A 1 105 ? -12.251 -11.431 3.682 1.00 96.56 105 ILE A O 1
ATOM 818 N N . LYS A 1 106 ? -14.255 -11.834 2.744 1.00 95.69 106 LYS A N 1
ATOM 819 C CA . LYS A 1 106 ? -14.230 -13.290 2.915 1.00 95.69 106 LYS A CA 1
ATOM 820 C C . LYS A 1 106 ? -13.013 -13.951 2.268 1.00 95.69 106 LYS A C 1
ATOM 822 O O . LYS A 1 106 ? -12.390 -14.809 2.892 1.00 95.69 106 LYS A O 1
ATOM 827 N N . GLU A 1 107 ? -12.666 -13.531 1.056 1.00 94.81 107 GLU A N 1
ATOM 828 C CA . GLU A 1 107 ? -11.590 -14.104 0.237 1.00 94.81 107 GLU A CA 1
ATOM 829 C C . GLU A 1 107 ? -10.189 -13.679 0.694 1.00 94.81 107 GLU A C 1
ATOM 831 O O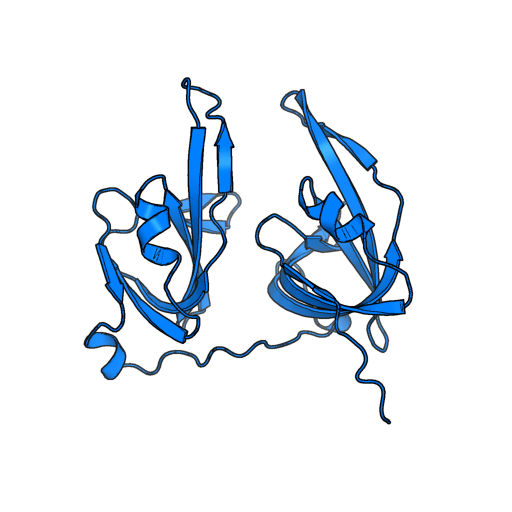 . GLU A 1 107 ? -9.200 -14.292 0.298 1.00 94.81 107 GLU A O 1
ATOM 836 N N . ILE A 1 108 ? -10.080 -12.669 1.566 1.00 95.25 108 ILE A N 1
ATOM 837 C CA . ILE A 1 108 ? -8.791 -12.233 2.110 1.00 95.25 108 ILE A CA 1
ATOM 838 C C . ILE A 1 108 ? -8.167 -13.353 2.954 1.00 95.25 108 ILE A C 1
ATOM 840 O O . ILE A 1 108 ? -8.677 -13.695 4.029 1.00 95.25 108 ILE A O 1
ATOM 844 N N . GLN A 1 109 ? -7.019 -13.854 2.487 1.00 94.50 109 GLN A N 1
ATOM 845 C CA . GLN A 1 109 ? -6.172 -14.849 3.148 1.00 94.50 109 GLN A CA 1
ATOM 846 C C . GLN A 1 109 ? -4.755 -14.285 3.349 1.00 94.50 109 GLN A C 1
ATOM 848 O O . GLN A 1 109 ? -4.014 -14.142 2.378 1.00 94.50 109 GLN A O 1
ATOM 853 N N . PRO A 1 110 ? -4.360 -13.924 4.582 1.00 93.44 110 PRO A N 1
ATOM 854 C CA . PRO A 1 110 ? -3.004 -13.468 4.860 1.00 93.44 110 PRO A CA 1
ATOM 855 C C . PRO A 1 110 ? -1.927 -14.553 4.644 1.00 93.44 110 PRO A C 1
ATOM 857 O O . PRO A 1 110 ? -2.162 -15.709 4.990 1.00 93.44 110 PRO A O 1
ATOM 860 N N . PRO A 1 111 ? -0.711 -14.190 4.191 1.00 91.69 111 PRO A N 1
ATOM 861 C CA . PRO A 1 111 ? -0.322 -12.865 3.719 1.00 91.69 111 PRO A CA 1
ATOM 862 C C . PRO A 1 111 ? -0.868 -12.587 2.311 1.00 91.69 111 PRO A C 1
ATOM 864 O O . PRO A 1 111 ? -0.708 -13.398 1.405 1.00 91.69 111 PRO A O 1
ATOM 867 N N . LEU A 1 112 ? -1.449 -11.402 2.117 1.00 89.44 112 LEU A N 1
ATOM 868 C CA . LEU A 1 112 ? -1.916 -10.931 0.810 1.00 89.44 112 LEU A CA 1
ATOM 869 C C . LEU A 1 112 ? -1.434 -9.502 0.577 1.00 89.44 112 LEU A C 1
ATOM 871 O O . LEU A 1 112 ? -1.428 -8.686 1.499 1.00 89.44 112 LEU A O 1
ATOM 875 N N . PHE A 1 113 ? -1.030 -9.184 -0.647 1.00 87.00 113 PHE A N 1
ATOM 876 C CA . PHE A 1 113 ? -0.415 -7.904 -0.989 1.00 87.00 113 PHE A CA 1
ATOM 877 C C . PHE A 1 113 ? -1.086 -7.288 -2.218 1.00 87.00 113 PHE A C 1
ATOM 879 O O . PHE A 1 113 ? -1.613 -8.008 -3.057 1.00 87.00 113 PHE A O 1
ATOM 886 N N . ASN A 1 114 ? -1.029 -5.958 -2.318 1.00 82.94 114 ASN A N 1
ATOM 887 C CA . ASN A 1 114 ? -1.382 -5.166 -3.502 1.00 82.94 114 ASN A CA 1
ATOM 888 C C . ASN A 1 114 ? -2.799 -5.372 -4.052 1.00 82.94 114 ASN A C 1
ATOM 890 O O . ASN A 1 114 ? -3.040 -5.216 -5.251 1.00 82.94 114 ASN A O 1
ATOM 894 N N . PHE A 1 115 ? -3.747 -5.692 -3.180 1.00 89.69 115 PHE A N 1
ATOM 895 C CA . PHE A 1 115 ? -5.135 -5.864 -3.583 1.00 89.69 115 PHE A CA 1
ATOM 896 C C . PHE A 1 115 ? -5.943 -4.585 -3.368 1.00 89.69 115 PHE A C 1
ATOM 898 O O . PHE A 1 115 ? -5.509 -3.660 -2.669 1.00 89.69 115 PHE A O 1
ATOM 905 N N . CYS A 1 116 ? -7.127 -4.556 -3.978 1.00 93.19 116 CYS A N 1
ATOM 906 C CA . CYS A 1 116 ? -8.130 -3.533 -3.730 1.00 93.19 116 CYS A CA 1
ATOM 907 C C . CYS A 1 116 ? -9.297 -4.117 -2.930 1.00 93.19 116 CYS A C 1
ATOM 909 O O . CYS A 1 116 ? -9.667 -5.278 -3.114 1.00 93.19 116 CYS A O 1
ATOM 911 N N . LEU A 1 117 ? -9.895 -3.306 -2.063 1.00 95.69 117 LEU A N 1
ATOM 912 C CA . LEU A 1 117 ? -11.095 -3.658 -1.308 1.00 95.69 117 LEU A CA 1
ATOM 913 C C . LEU A 1 117 ? -12.070 -2.488 -1.358 1.00 95.69 117 LEU A C 1
ATOM 915 O O . LEU A 1 117 ? -11.722 -1.375 -0.976 1.00 95.69 117 LEU A O 1
ATOM 919 N N . GLU A 1 118 ? 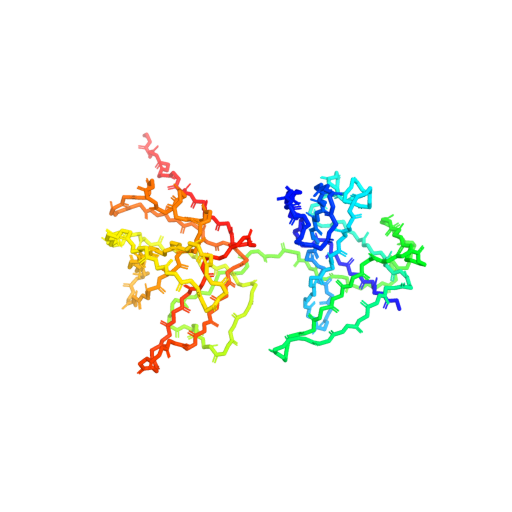-13.299 -2.753 -1.782 1.00 96.25 118 GLU A N 1
ATOM 920 C CA . GLU A 1 118 ? -14.410 -1.833 -1.561 1.00 96.25 118 GLU A CA 1
ATOM 921 C C . GLU A 1 118 ? -15.151 -2.255 -0.294 1.00 96.25 118 GLU A C 1
ATOM 923 O O . GLU A 1 118 ? -15.514 -3.422 -0.148 1.00 96.25 118 GLU A O 1
ATOM 928 N N . ALA A 1 119 ? -15.346 -1.319 0.630 1.00 97.31 119 ALA A N 1
ATOM 929 C CA . ALA A 1 119 ? -16.005 -1.580 1.901 1.00 97.31 119 ALA A CA 1
ATOM 930 C C . ALA A 1 119 ? -16.721 -0.330 2.420 1.00 97.31 119 ALA A C 1
ATOM 932 O O . ALA A 1 119 ? -16.454 0.791 1.991 1.00 97.31 119 ALA A O 1
ATOM 933 N N . THR A 1 120 ? -17.609 -0.528 3.383 1.00 98.06 120 THR A N 1
ATOM 934 C CA . THR A 1 120 ? -18.238 0.536 4.161 1.00 98.06 120 THR A CA 1
ATOM 935 C C . THR A 1 120 ? -17.528 0.661 5.503 1.00 98.06 120 THR A C 1
ATOM 937 O O . THR A 1 120 ? -17.217 -0.341 6.150 1.00 98.06 120 THR A O 1
ATOM 940 N N . VAL A 1 121 ? -17.273 1.893 5.932 1.00 98.31 121 VAL A N 1
ATOM 941 C CA . VAL A 1 121 ? -16.774 2.190 7.275 1.00 98.31 121 VAL A CA 1
ATOM 942 C C . VAL A 1 121 ? -17.891 1.914 8.275 1.00 98.31 121 VAL A C 1
ATOM 944 O O . VAL A 1 121 ? -18.919 2.580 8.245 1.00 98.31 121 VAL A O 1
ATOM 947 N N . ASP A 1 122 ? -17.693 0.947 9.161 1.00 98.12 122 ASP A N 1
ATOM 948 C CA . ASP A 1 122 ? -18.631 0.649 10.248 1.00 98.12 122 ASP A CA 1
ATOM 949 C C . ASP A 1 122 ? -18.292 1.469 11.494 1.00 98.12 122 ASP A C 1
ATOM 951 O O . ASP A 1 122 ? -19.122 2.190 12.041 1.00 98.12 122 ASP A O 1
ATOM 955 N N . GLU A 1 123 ? -17.021 1.443 11.891 1.00 98.19 123 GLU A N 1
ATOM 956 C CA . GLU A 1 123 ? -16.546 2.101 13.104 1.00 98.19 123 GLU A CA 1
ATOM 957 C C . GLU A 1 123 ? -15.129 2.643 12.902 1.00 98.19 123 GLU A C 1
ATOM 959 O O . GLU A 1 123 ? -14.263 1.965 12.347 1.00 98.19 123 GLU A O 1
ATOM 964 N N . VAL A 1 124 ? -14.866 3.849 13.407 1.00 98.06 124 VAL A N 1
ATOM 965 C CA . VAL A 1 124 ? -13.517 4.423 13.494 1.00 98.06 124 VAL A CA 1
ATOM 966 C C . VAL A 1 124 ? -13.133 4.492 14.968 1.00 98.06 124 VAL A C 1
ATOM 968 O O . VAL A 1 124 ? -13.729 5.243 15.738 1.00 98.06 124 VAL A O 1
ATOM 971 N N . LEU A 1 125 ? -12.153 3.686 15.380 1.00 97.75 125 LEU A N 1
ATOM 972 C CA . LEU A 1 125 ? -11.735 3.598 16.778 1.00 97.75 125 LEU A CA 1
ATOM 973 C C . LEU A 1 125 ? -10.799 4.764 17.152 1.00 97.75 125 LEU A C 1
ATOM 975 O O . LEU A 1 125 ? -10.171 5.362 16.272 1.00 97.75 125 LEU A O 1
ATOM 979 N N . PRO A 1 126 ? -10.629 5.066 18.455 1.00 97.69 126 PRO A N 1
ATOM 980 C CA . PRO A 1 126 ? -9.695 6.095 18.903 1.00 97.69 126 PRO A CA 1
ATOM 981 C C . PRO A 1 126 ? -8.249 5.826 18.469 1.00 97.69 126 PRO A C 1
ATOM 983 O O . PRO A 1 126 ? -7.784 4.679 18.447 1.00 97.69 126 PRO A O 1
ATOM 986 N N . VAL A 1 127 ? -7.520 6.905 18.182 1.00 97.88 127 VAL A N 1
ATOM 987 C CA . VAL A 1 127 ? -6.080 6.859 17.911 1.00 97.88 127 VAL A CA 1
ATOM 988 C C . VAL A 1 127 ? -5.333 6.356 19.145 1.00 97.88 127 VAL A C 1
ATOM 990 O O . VAL A 1 127 ? -5.603 6.769 20.273 1.00 97.88 127 VAL A O 1
ATOM 993 N N . LYS A 1 128 ? -4.368 5.462 18.925 1.00 97.06 128 LYS A N 1
ATOM 994 C CA . LYS A 1 128 ? -3.434 4.985 19.945 1.00 97.06 128 LYS A CA 1
ATOM 995 C C . LYS A 1 128 ? -2.024 5.435 19.601 1.00 97.06 128 LYS A C 1
ATOM 997 O O . LYS A 1 128 ? -1.543 5.195 18.495 1.00 97.06 128 LYS A O 1
ATOM 1002 N N . GLU A 1 129 ? -1.354 6.033 20.573 1.00 95.88 129 GLU A N 1
ATOM 1003 C CA . GLU A 1 129 ? 0.055 6.404 20.480 1.00 95.88 129 GLU A CA 1
ATOM 1004 C C . GLU A 1 129 ? 0.922 5.355 21.180 1.00 95.88 129 GLU A C 1
ATOM 1006 O O . GLU A 1 129 ? 0.495 4.706 22.137 1.00 95.88 129 GLU A O 1
ATOM 1011 N N . PHE A 1 130 ? 2.137 5.154 20.681 1.00 92.25 130 PHE A N 1
ATOM 1012 C CA . PHE A 1 130 ? 3.100 4.216 21.246 1.00 92.25 130 PHE A CA 1
ATOM 1013 C C . PHE A 1 130 ? 4.531 4.692 20.996 1.00 92.25 130 PHE A C 1
ATOM 1015 O O . PHE A 1 130 ? 4.783 5.521 20.125 1.00 92.25 130 PHE A O 1
ATOM 1022 N N . ILE A 1 131 ? 5.483 4.127 21.735 1.00 92.00 131 ILE A N 1
ATOM 1023 C CA . ILE A 1 131 ? 6.914 4.326 21.498 1.00 92.00 131 ILE A CA 1
ATOM 1024 C C . ILE A 1 131 ? 7.460 3.041 20.877 1.00 92.00 131 ILE A C 1
ATOM 1026 O O . ILE A 1 131 ? 7.266 1.944 21.400 1.00 92.00 131 ILE A O 1
ATOM 1030 N N . THR A 1 132 ? 8.107 3.161 19.721 1.00 87.12 132 THR A N 1
ATOM 1031 C CA . THR A 1 132 ? 8.766 2.035 19.050 1.00 87.12 132 THR A CA 1
ATOM 1032 C C . THR A 1 132 ? 9.938 1.518 19.888 1.00 87.12 132 THR A C 1
ATOM 1034 O O . THR A 1 132 ? 10.498 2.235 20.713 1.00 87.12 132 THR A O 1
ATOM 1037 N N . GLN A 1 133 ? 10.417 0.305 19.602 1.00 84.44 133 GLN A N 1
ATOM 1038 C CA . GLN A 1 133 ? 11.640 -0.230 20.227 1.00 84.44 133 GLN A CA 1
ATOM 1039 C C . GLN A 1 133 ? 12.875 0.670 20.030 1.00 84.44 133 GLN A C 1
ATOM 1041 O O . GLN A 1 133 ? 13.840 0.565 20.778 1.00 84.44 133 GLN A O 1
ATOM 1046 N N . LYS A 1 134 ? 12.851 1.555 19.025 1.00 83.62 134 LYS A N 1
ATOM 1047 C CA . LYS A 1 134 ? 13.920 2.515 18.722 1.00 83.62 134 LYS A CA 1
ATOM 1048 C C . LYS A 1 134 ? 13.736 3.869 19.420 1.00 83.62 134 LYS A C 1
ATOM 1050 O O . LYS A 1 134 ? 14.479 4.796 19.120 1.00 83.62 134 LYS A O 1
ATOM 1055 N N . GLY A 1 135 ? 12.745 4.005 20.304 1.00 88.88 135 GLY A N 1
ATOM 1056 C CA . GLY A 1 135 ? 12.449 5.254 21.013 1.00 88.88 135 GLY A CA 1
ATOM 1057 C C . GLY A 1 135 ? 11.692 6.298 20.183 1.00 88.88 135 GLY A C 1
ATOM 1058 O O . GLY A 1 135 ? 11.524 7.424 20.633 1.00 88.88 135 GLY A O 1
ATOM 1059 N N . GLU A 1 136 ? 11.237 5.958 18.974 1.00 88.50 136 GLU A N 1
ATOM 1060 C CA . GLU A 1 136 ? 10.474 6.874 18.114 1.00 88.50 136 GLU A CA 1
ATOM 1061 C C . GLU A 1 136 ? 8.980 6.812 18.442 1.00 88.50 136 GLU A C 1
ATOM 1063 O O . GLU A 1 136 ? 8.447 5.716 18.627 1.00 88.50 136 GLU A O 1
ATOM 1068 N N . ASN A 1 137 ? 8.300 7.960 18.450 1.00 92.00 137 ASN A N 1
ATOM 1069 C CA . ASN A 1 137 ? 6.846 8.025 18.606 1.00 92.00 137 ASN A CA 1
ATOM 1070 C C . ASN A 1 137 ? 6.148 7.463 17.361 1.00 92.00 137 ASN A C 1
ATOM 1072 O O . ASN A 1 137 ? 6.459 7.856 16.236 1.00 92.00 137 ASN A O 1
ATOM 1076 N N . GLY A 1 138 ? 5.184 6.574 17.571 1.00 92.81 138 GLY A N 1
ATOM 1077 C CA . GLY A 1 138 ? 4.317 6.016 16.544 1.00 92.81 138 GLY A CA 1
ATOM 1078 C C . GLY A 1 138 ? 2.848 6.212 16.897 1.00 92.81 138 GLY A C 1
ATOM 1079 O O . GLY A 1 138 ? 2.482 6.355 18.066 1.00 92.81 138 GLY A O 1
ATOM 1080 N N . LYS A 1 139 ? 1.997 6.211 15.871 1.00 95.12 139 LYS A N 1
ATOM 1081 C CA . LYS A 1 139 ? 0.540 6.248 16.030 1.00 95.12 139 LYS A CA 1
ATOM 1082 C C . LYS A 1 139 ? -0.099 5.134 15.222 1.00 95.12 139 LYS A C 1
ATOM 1084 O O . LYS A 1 139 ? 0.405 4.764 14.160 1.00 95.12 139 LYS A O 1
ATOM 1089 N N . LEU A 1 140 ? -1.208 4.608 15.719 1.00 95.44 140 LEU A N 1
ATOM 1090 C CA . LEU A 1 140 ? -2.073 3.725 14.956 1.00 95.44 140 LEU A CA 1
ATOM 1091 C C . LEU A 1 140 ? -3.539 4.042 15.220 1.00 95.44 140 LEU A C 1
ATOM 1093 O O . LEU A 1 140 ? -3.905 4.451 16.321 1.00 95.44 140 LEU A O 1
ATOM 1097 N N . GLN A 1 141 ? -4.380 3.774 14.232 1.00 97.38 141 GLN A N 1
ATOM 1098 C CA . GLN A 1 141 ? -5.828 3.835 14.365 1.00 97.38 141 GLN A CA 1
ATOM 1099 C C . GLN A 1 141 ? -6.449 2.609 13.708 1.00 97.38 141 GLN A C 1
ATOM 1101 O O . GLN A 1 141 ? -5.984 2.151 12.666 1.00 97.38 141 GLN A O 1
ATOM 1106 N N . ARG A 1 142 ? -7.477 2.046 14.345 1.00 97.44 142 ARG A N 1
ATOM 1107 C CA . ARG A 1 142 ? -8.224 0.915 13.792 1.00 97.44 142 ARG A CA 1
ATOM 1108 C C . ARG A 1 142 ? -9.541 1.402 13.218 1.00 97.44 142 ARG A C 1
ATOM 1110 O O . ARG A 1 142 ? -10.214 2.220 13.835 1.00 97.44 142 ARG A O 1
ATOM 1117 N N . ILE A 1 143 ? -9.902 0.859 12.069 1.00 98.25 143 ILE A N 1
ATOM 1118 C CA . ILE A 1 143 ? -11.179 1.084 11.408 1.00 98.25 143 ILE A CA 1
ATOM 1119 C C . ILE A 1 143 ? -11.813 -0.285 11.203 1.00 98.25 143 ILE A C 1
ATOM 1121 O O . ILE A 1 143 ? -11.176 -1.186 10.655 1.00 98.25 143 ILE A O 1
ATOM 1125 N N . ARG A 1 144 ? -13.054 -0.453 11.641 1.00 98.19 144 ARG A N 1
ATOM 1126 C CA . ARG A 1 144 ? -13.861 -1.613 11.285 1.00 98.19 144 ARG A CA 1
ATOM 1127 C C . ARG A 1 144 ? -14.498 -1.346 9.932 1.00 98.19 144 ARG A C 1
ATOM 1129 O O . ARG A 1 144 ? -15.200 -0.353 9.753 1.00 98.19 144 ARG A O 1
ATOM 1136 N N . LEU A 1 145 ? -14.210 -2.223 8.985 1.00 98.38 145 LEU A N 1
ATOM 1137 C CA . LEU A 1 145 ? -14.754 -2.192 7.639 1.00 98.38 145 LEU A CA 1
ATOM 1138 C C . LEU A 1 145 ? -15.701 -3.367 7.463 1.00 98.38 145 LEU A C 1
ATOM 1140 O O . LEU A 1 145 ? -15.431 -4.455 7.976 1.00 98.38 145 LEU A O 1
ATOM 1144 N N . MET A 1 146 ? -16.779 -3.148 6.723 1.00 97.69 146 MET A N 1
ATOM 1145 C CA . MET A 1 146 ? -17.739 -4.187 6.370 1.00 97.69 146 MET A CA 1
ATOM 1146 C C . MET A 1 146 ? -17.996 -4.196 4.871 1.00 97.69 146 MET A C 1
ATOM 1148 O O . MET A 1 146 ? -18.067 -3.144 4.237 1.00 97.69 146 MET A O 1
ATOM 1152 N N . ASP A 1 147 ? -18.160 -5.387 4.315 1.00 94.56 147 ASP A N 1
ATOM 1153 C CA . ASP A 1 147 ? -18.789 -5.576 3.014 1.00 94.56 147 ASP A CA 1
ATOM 1154 C C . ASP A 1 147 ? -20.221 -6.106 3.217 1.00 94.56 147 ASP A C 1
ATOM 1156 O O . ASP A 1 147 ? -20.852 -5.818 4.234 1.00 94.56 147 ASP A O 1
ATOM 1160 N N . LYS A 1 148 ? -20.780 -6.835 2.244 1.00 88.81 148 LYS A N 1
ATOM 1161 C CA . LYS A 1 148 ? -22.149 -7.362 2.338 1.00 88.81 148 LYS A CA 1
ATOM 1162 C C . LYS A 1 148 ? -22.365 -8.306 3.524 1.00 88.81 148 LYS A C 1
ATOM 1164 O O . LYS A 1 148 ? -23.466 -8.312 4.063 1.00 88.81 148 LYS A O 1
ATOM 1169 N N . ASN A 1 149 ? -21.379 -9.133 3.871 1.00 89.25 149 ASN A N 1
ATOM 1170 C CA . ASN A 1 149 ? -21.573 -10.240 4.817 1.00 89.25 149 ASN A CA 1
ATOM 1171 C C . ASN A 1 149 ? -20.471 -10.343 5.872 1.00 89.25 149 ASN A C 1
ATOM 1173 O O . ASN A 1 149 ? -20.674 -10.992 6.897 1.00 89.25 149 ASN A O 1
ATOM 1177 N N . ASP A 1 150 ? -19.312 -9.742 5.625 1.00 96.75 150 ASP A N 1
ATOM 1178 C CA . ASP A 1 150 ? -18.116 -9.952 6.420 1.00 96.75 150 ASP A CA 1
ATOM 1179 C C . ASP A 1 150 ? -17.566 -8.617 6.938 1.00 96.75 150 ASP A C 1
ATOM 1181 O O . ASP A 1 150 ? -17.815 -7.544 6.384 1.00 96.75 150 ASP A O 1
ATOM 1185 N N . SER A 1 151 ? -16.797 -8.685 8.027 1.00 96.69 151 SER A N 1
ATOM 1186 C CA . SER A 1 151 ? -16.119 -7.526 8.608 1.00 96.69 151 SER A CA 1
ATOM 1187 C C . SER A 1 151 ? -14.633 -7.796 8.806 1.00 96.69 151 SER A C 1
ATOM 1189 O O . SER A 1 151 ? -14.211 -8.935 9.018 1.00 96.69 151 SER A O 1
ATOM 1191 N N . ILE A 1 152 ? -13.824 -6.743 8.728 1.00 97.38 152 ILE A N 1
ATOM 1192 C CA . ILE A 1 152 ? -12.380 -6.810 8.951 1.00 97.38 152 ILE A CA 1
ATOM 1193 C C . ILE A 1 152 ? -11.876 -5.524 9.594 1.00 97.38 152 ILE A C 1
ATOM 1195 O O . ILE A 1 152 ? -12.430 -4.444 9.388 1.00 97.38 152 ILE A O 1
ATOM 1199 N N . LEU A 1 153 ? -10.803 -5.632 10.375 1.00 97.50 153 LEU A N 1
ATOM 1200 C CA . LEU A 1 153 ? -10.095 -4.466 10.886 1.00 97.50 153 LEU A CA 1
ATOM 1201 C C . LEU A 1 153 ? -9.055 -4.001 9.870 1.00 97.50 153 LEU A C 1
ATOM 1203 O O . LEU A 1 153 ? -8.207 -4.780 9.439 1.00 97.50 153 LEU A O 1
ATOM 1207 N N . ALA A 1 154 ? -9.088 -2.716 9.539 1.00 97.62 154 ALA A N 1
ATOM 1208 C CA . ALA A 1 154 ? -8.000 -2.020 8.877 1.00 97.62 154 ALA A CA 1
ATOM 1209 C C . ALA A 1 154 ? -7.231 -1.170 9.894 1.00 97.62 154 ALA A C 1
ATOM 1211 O O . ALA A 1 154 ? -7.822 -0.479 10.723 1.00 97.62 154 ALA A O 1
ATOM 1212 N N . VAL A 1 155 ? -5.904 -1.228 9.847 1.00 97.06 155 VAL A N 1
ATOM 1213 C CA . VAL A 1 155 ? -5.008 -0.537 10.775 1.00 97.06 155 VAL A CA 1
ATOM 1214 C C . VAL A 1 155 ? -4.215 0.511 10.012 1.00 97.06 155 VAL A C 1
ATOM 1216 O O . VAL A 1 155 ? -3.315 0.175 9.240 1.00 97.06 155 VAL A O 1
ATOM 1219 N N . ALA A 1 156 ? -4.548 1.776 10.246 1.00 96.81 156 ALA A N 1
ATOM 1220 C CA . ALA A 1 156 ? -3.799 2.926 9.768 1.00 96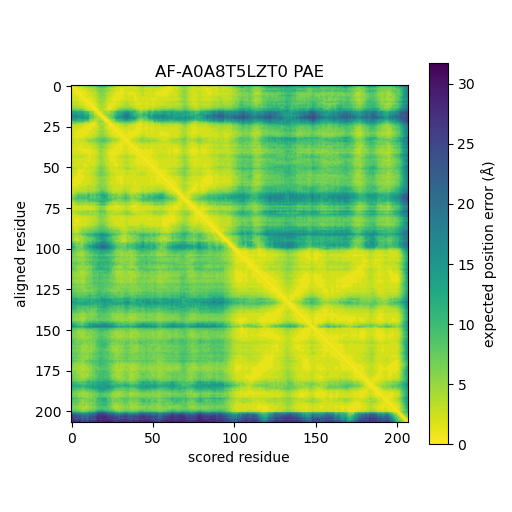.81 156 ALA A CA 1
ATOM 1221 C C . ALA A 1 156 ? -2.587 3.181 10.656 1.00 96.81 156 ALA A C 1
ATOM 1223 O O . ALA A 1 156 ? -2.711 3.234 11.879 1.00 96.81 156 ALA A O 1
ATOM 1224 N N . TRP A 1 157 ? -1.419 3.334 10.036 1.00 93.69 157 TRP A N 1
ATOM 1225 C CA . TRP A 1 157 ? -0.154 3.576 10.726 1.00 93.69 157 TRP A CA 1
ATOM 1226 C C . TRP A 1 157 ? 0.375 4.976 10.436 1.00 93.69 157 TRP A C 1
ATOM 1228 O O . TRP A 1 157 ? 0.414 5.400 9.283 1.00 93.69 157 TRP A O 1
ATOM 1238 N N . ASN A 1 158 ? 0.860 5.651 11.479 1.00 92.06 158 ASN A N 1
ATOM 1239 C CA . ASN A 1 158 ? 1.583 6.921 11.404 1.00 92.06 158 ASN A CA 1
ATOM 1240 C C . ASN A 1 158 ? 0.851 7.974 10.553 1.00 92.06 158 ASN A C 1
ATOM 1242 O O . ASN A 1 158 ? -0.214 8.433 10.951 1.00 92.06 158 ASN A O 1
ATOM 1246 N N . GLU A 1 159 ? 1.390 8.355 9.393 1.00 89.69 159 GLU A N 1
ATOM 1247 C CA . GLU A 1 159 ? 0.796 9.349 8.497 1.00 89.69 159 GLU A CA 1
ATOM 1248 C C . GLU A 1 159 ? -0.612 8.974 8.023 1.00 89.69 159 GLU A C 1
ATOM 1250 O O . GLU A 1 159 ? -1.440 9.860 7.825 1.00 89.69 159 GLU A O 1
ATOM 1255 N N . LYS A 1 160 ? -0.921 7.674 7.920 1.00 93.44 160 LYS A N 1
ATOM 1256 C CA . LYS A 1 160 ? -2.258 7.210 7.532 1.00 93.44 160 LYS A CA 1
ATOM 1257 C C . LYS A 1 160 ? -3.317 7.454 8.592 1.00 93.44 160 LYS A C 1
ATOM 1259 O O . LYS A 1 160 ? -4.493 7.437 8.249 1.00 93.44 160 LYS A O 1
ATOM 1264 N N . VAL A 1 161 ? -2.920 7.733 9.836 1.00 95.31 161 VAL A N 1
ATOM 1265 C CA . VAL A 1 161 ? -3.862 8.119 10.893 1.00 95.31 161 VAL A CA 1
ATOM 1266 C C . VAL A 1 161 ? -4.596 9.408 10.518 1.00 95.31 161 VAL A C 1
ATOM 1268 O O . VAL A 1 161 ? -5.804 9.487 10.690 1.00 95.31 161 VAL A O 1
ATOM 1271 N N . LEU A 1 162 ? -3.903 10.371 9.900 1.00 93.25 162 LEU A N 1
ATOM 1272 C CA . LEU A 1 162 ? -4.520 11.631 9.471 1.00 93.25 162 LEU A CA 1
ATOM 1273 C C . LEU A 1 162 ? -5.625 11.407 8.428 1.00 93.25 162 LEU A C 1
ATOM 1275 O O . LEU A 1 162 ? -6.628 12.112 8.430 1.00 93.25 162 LEU A O 1
ATOM 1279 N N . GLU A 1 163 ? -5.450 10.422 7.542 1.00 94.19 163 GLU A N 1
ATOM 1280 C CA . GLU A 1 163 ? -6.463 10.038 6.553 1.00 94.19 163 GLU A CA 1
ATOM 1281 C C . GLU A 1 163 ? -7.620 9.268 7.205 1.00 94.19 163 GLU A C 1
ATOM 1283 O O . GLU A 1 163 ? -8.782 9.543 6.908 1.00 94.19 163 GLU A O 1
ATOM 1288 N N . SER A 1 164 ? -7.326 8.333 8.116 1.00 95.75 164 SER A N 1
ATOM 1289 C CA . SER A 1 164 ? -8.355 7.522 8.773 1.00 95.75 164 SER A CA 1
ATOM 1290 C C . SER A 1 164 ? -9.215 8.297 9.767 1.00 95.75 164 SER A C 1
ATOM 1292 O O . SER A 1 164 ? -10.395 7.985 9.895 1.00 95.7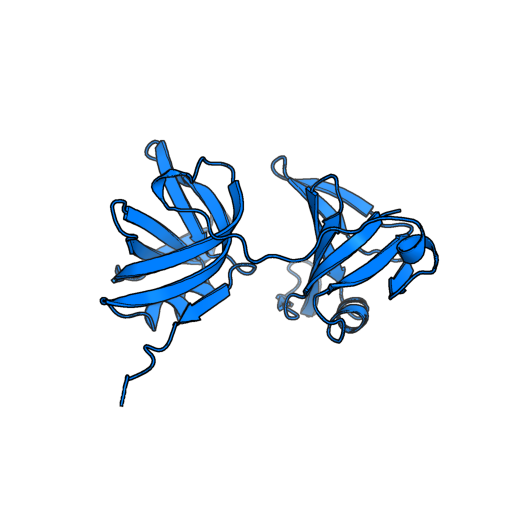5 164 SER A O 1
ATOM 1294 N N . GLU A 1 165 ? -8.674 9.320 10.432 1.00 95.69 165 GLU A N 1
ATOM 1295 C CA . GLU A 1 165 ? -9.433 10.176 11.356 1.00 95.69 165 GLU A CA 1
ATOM 1296 C C . GLU A 1 165 ? -10.533 10.978 10.649 1.00 95.69 165 GLU A C 1
ATOM 1298 O O . GLU A 1 165 ? -11.523 11.357 11.273 1.00 95.69 165 GLU A O 1
ATOM 1303 N N . MET A 1 166 ? -10.385 11.225 9.345 1.00 95.81 166 MET A N 1
ATOM 1304 C CA . MET A 1 166 ? -11.392 11.924 8.544 1.00 95.81 166 MET A CA 1
ATOM 1305 C C . MET A 1 166 ? -12.552 11.019 8.110 1.00 95.81 166 MET A C 1
ATOM 1307 O O . MET A 1 166 ? -13.570 11.529 7.629 1.00 95.81 166 MET A O 1
ATOM 1311 N N . LEU A 1 167 ? -12.411 9.698 8.258 1.00 96.94 167 LEU A N 1
ATOM 1312 C CA . LEU A 1 167 ? -13.456 8.745 7.907 1.00 96.94 167 LEU A CA 1
ATOM 1313 C C . LEU A 1 167 ? -14.605 8.793 8.914 1.00 96.94 167 LEU A C 1
ATOM 1315 O O . LEU A 1 167 ? -14.426 9.045 10.105 1.00 96.94 167 LEU A O 1
ATOM 1319 N N . LYS A 1 168 ? -15.809 8.514 8.423 1.00 96.69 168 LYS A N 1
ATOM 1320 C CA . LYS A 1 168 ? -17.038 8.489 9.213 1.00 96.69 168 LYS A CA 1
ATOM 1321 C C . LYS A 1 168 ? -17.792 7.182 8.984 1.00 96.69 168 LYS A C 1
ATOM 1323 O O . LYS A 1 168 ? -17.811 6.699 7.848 1.00 96.69 168 LYS A O 1
ATOM 1328 N N . PRO A 1 169 ? -18.458 6.643 10.021 1.00 97.44 169 PRO A N 1
ATOM 1329 C CA . PRO A 1 169 ? -19.388 5.533 9.860 1.00 97.44 169 PRO A CA 1
ATOM 1330 C C . PRO A 1 169 ? -20.384 5.768 8.714 1.00 97.44 169 PRO A C 1
ATOM 1332 O O . PRO A 1 169 ? -20.887 6.879 8.533 1.00 97.44 169 PRO A O 1
ATOM 1335 N N . GLY A 1 170 ? -20.644 4.723 7.933 1.00 96.56 170 GLY A N 1
ATOM 1336 C CA . GLY A 1 170 ? -21.515 4.725 6.758 1.00 96.56 170 GLY A CA 1
ATOM 1337 C C . GLY A 1 170 ? -20.842 5.122 5.440 1.00 96.56 170 GLY A C 1
ATOM 1338 O O . GLY A 1 170 ? -21.434 4.912 4.384 1.00 96.56 170 GLY A O 1
ATOM 1339 N N . GLN A 1 171 ? -19.615 5.655 5.446 1.00 96.94 171 GLN A N 1
ATOM 1340 C CA . GLN A 1 171 ? -18.931 6.002 4.196 1.00 96.94 171 GLN A CA 1
ATOM 1341 C C . GLN A 1 171 ? -18.495 4.755 3.426 1.00 96.94 171 GLN A C 1
ATOM 1343 O O . GLN A 1 171 ? -17.817 3.886 3.973 1.00 96.94 171 GLN A O 1
ATOM 1348 N N . LYS A 1 172 ? -18.815 4.710 2.130 1.00 97.25 172 LYS A N 1
ATOM 1349 C CA . LYS A 1 172 ? -18.226 3.741 1.203 1.00 97.25 172 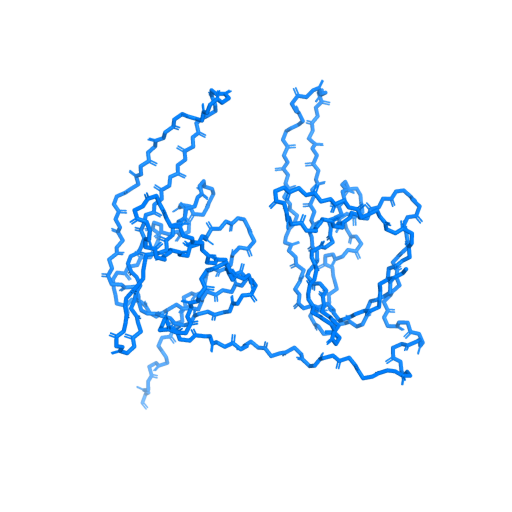LYS A CA 1
ATOM 1350 C C . LYS A 1 172 ? -16.833 4.207 0.811 1.00 97.25 172 LYS A C 1
ATOM 1352 O O . LYS A 1 172 ? -16.635 5.371 0.461 1.00 97.25 172 LYS A O 1
ATOM 1357 N N . ILE A 1 173 ? -15.873 3.297 0.864 1.00 97.31 173 ILE A N 1
ATOM 1358 C CA . ILE A 1 173 ? -14.483 3.560 0.520 1.00 97.31 173 ILE A CA 1
ATOM 1359 C C . ILE A 1 173 ? -13.951 2.490 -0.431 1.00 97.31 173 ILE A C 1
ATOM 1361 O O . ILE A 1 173 ? -14.331 1.322 -0.357 1.00 97.31 173 ILE A O 1
ATOM 1365 N N . LEU A 1 174 ? -13.028 2.897 -1.296 1.00 96.00 174 LEU A N 1
ATOM 1366 C CA . LEU A 1 174 ? -12.134 2.017 -2.030 1.00 96.00 174 LEU A CA 1
ATOM 1367 C C . LEU A 1 174 ? -10.743 2.124 -1.408 1.00 96.00 174 LEU A C 1
ATOM 1369 O O . LEU A 1 174 ? -10.146 3.200 -1.339 1.00 96.00 174 LEU A O 1
ATOM 1373 N N . LEU A 1 175 ? -10.237 0.988 -0.955 1.00 95.88 175 LEU A N 1
ATOM 1374 C CA . LEU A 1 175 ? -8.857 0.810 -0.555 1.00 95.88 175 LEU A CA 1
ATOM 1375 C C . LEU A 1 175 ? -8.070 0.243 -1.730 1.00 95.88 175 LEU A C 1
ATOM 1377 O O . LEU A 1 175 ? -8.476 -0.767 -2.299 1.00 95.88 175 LEU A O 1
ATOM 1381 N N . GLU A 1 176 ? -6.932 0.848 -2.056 1.00 92.31 176 GLU A N 1
ATOM 1382 C CA . GLU A 1 176 ? -6.023 0.362 -3.100 1.00 92.31 176 GLU A CA 1
ATOM 1383 C C . GLU A 1 176 ? -4.627 0.108 -2.532 1.00 92.31 176 GLU A C 1
ATOM 1385 O O . GLU A 1 176 ? -4.180 0.802 -1.612 1.00 92.31 176 GLU A O 1
ATOM 1390 N N . ASN A 1 177 ? -3.911 -0.852 -3.126 1.00 88.75 177 ASN A N 1
ATOM 1391 C CA . ASN A 1 177 ? -2.537 -1.215 -2.765 1.00 88.75 177 ASN A CA 1
ATOM 1392 C C . ASN A 1 177 ? -2.378 -1.568 -1.275 1.00 88.75 177 ASN A C 1
ATOM 1394 O O . ASN A 1 177 ? -1.356 -1.268 -0.651 1.00 88.75 177 ASN A O 1
ATOM 1398 N N . VAL A 1 178 ? -3.402 -2.196 -0.695 1.00 92.88 178 VAL A N 1
ATOM 1399 C CA . VAL A 1 178 ? -3.393 -2.607 0.709 1.00 92.88 178 VAL A CA 1
ATOM 1400 C C . VAL A 1 178 ? -2.769 -3.984 0.892 1.00 92.88 178 VAL A C 1
ATOM 1402 O O . VAL A 1 178 ? -2.571 -4.751 -0.054 1.00 92.88 178 VAL A O 1
ATOM 1405 N N . ARG A 1 179 ? -2.415 -4.291 2.141 1.00 92.31 179 ARG A N 1
ATOM 1406 C CA . ARG A 1 179 ? -1.809 -5.567 2.530 1.00 92.31 179 ARG A CA 1
ATOM 1407 C C . ARG A 1 179 ? -2.632 -6.201 3.636 1.00 92.31 179 ARG A C 1
ATOM 1409 O O . ARG A 1 179 ? -3.053 -5.496 4.544 1.00 92.31 179 ARG A O 1
ATOM 1416 N N . ALA A 1 180 ? -2.822 -7.511 3.596 1.00 94.31 180 ALA A N 1
ATOM 1417 C CA . ALA A 1 180 ? -3.443 -8.272 4.666 1.00 94.31 180 ALA A CA 1
ATOM 1418 C C . ALA A 1 180 ? -2.379 -9.101 5.379 1.00 94.31 180 ALA A C 1
ATOM 1420 O O . ALA A 1 180 ? -1.522 -9.724 4.746 1.00 94.31 180 ALA A O 1
ATOM 1421 N N . LYS A 1 181 ? -2.438 -9.102 6.705 1.00 94.00 181 LYS A N 1
ATOM 1422 C CA . LYS A 1 181 ? -1.536 -9.856 7.577 1.00 94.00 181 LYS A CA 1
ATOM 1423 C C . LYS A 1 181 ? -2.335 -10.497 8.709 1.00 94.00 181 LYS A C 1
ATOM 1425 O O . LYS A 1 181 ? -3.460 -10.087 8.994 1.00 94.00 181 LYS A O 1
ATOM 1430 N N . THR A 1 182 ? -1.734 -11.485 9.354 1.00 93.38 182 THR A N 1
ATOM 1431 C CA . THR A 1 182 ? -2.261 -12.038 10.600 1.00 93.38 182 THR A CA 1
ATOM 1432 C C . THR A 1 182 ? -1.907 -11.095 11.749 1.00 93.38 182 THR A C 1
ATOM 1434 O O . THR A 1 182 ? -0.764 -10.636 11.848 1.00 93.38 182 THR A O 1
ATOM 1437 N N . ASP A 1 183 ? -2.886 -10.764 12.583 1.00 88.94 183 ASP A N 1
ATOM 1438 C CA . ASP A 1 183 ? -2.678 -9.994 13.803 1.00 88.94 183 ASP A CA 1
ATOM 1439 C C . ASP A 1 183 ? -2.061 -10.861 14.919 1.00 88.94 183 ASP A C 1
ATOM 1441 O O . ASP A 1 183 ? -1.761 -12.044 14.750 1.00 88.94 183 ASP A O 1
ATOM 1445 N N . TRP A 1 184 ? -1.841 -10.259 16.086 1.00 82.94 184 TRP A N 1
ATOM 1446 C CA . TRP A 1 184 ? -1.235 -10.940 17.233 1.00 82.94 184 TRP A CA 1
ATOM 1447 C C . TRP A 1 184 ? -2.161 -11.966 17.914 1.00 82.94 184 TRP A C 1
ATOM 1449 O O . TRP A 1 184 ? -1.681 -12.758 18.721 1.00 82.94 184 TRP A O 1
ATOM 1459 N N . GLN A 1 185 ? -3.462 -11.956 17.611 1.00 87.38 185 GLN A N 1
ATOM 1460 C CA . GLN A 1 185 ? -4.469 -12.899 18.113 1.00 87.38 185 GLN A CA 1
ATOM 1461 C C . GLN A 1 185 ? -4.778 -14.023 17.110 1.00 87.38 185 GLN A C 1
ATOM 1463 O O . GLN A 1 185 ? -5.589 -14.896 17.409 1.00 87.38 185 GLN A O 1
ATOM 1468 N N . GLY A 1 186 ? -4.146 -14.023 15.931 1.00 86.88 186 GLY A N 1
ATOM 1469 C CA . GLY A 1 186 ? -4.424 -14.986 14.864 1.00 86.88 186 GLY A CA 1
ATOM 1470 C C . GLY A 1 186 ? -5.569 -14.579 13.928 1.00 86.88 186 GLY A C 1
ATOM 1471 O O . GLY A 1 186 ? -5.906 -15.343 13.025 1.00 86.88 186 GLY A O 1
ATOM 1472 N N . GLY A 1 187 ? -6.157 -13.394 14.112 1.00 91.00 187 GLY A N 1
ATOM 1473 C CA . GLY A 1 187 ? -7.150 -12.813 13.210 1.00 91.00 187 GLY A CA 1
ATOM 1474 C C . GLY A 1 187 ? -6.513 -12.220 11.952 1.00 91.00 187 GLY A C 1
ATOM 1475 O O . GLY A 1 187 ? -5.306 -11.985 11.897 1.00 91.00 187 GLY A O 1
ATOM 1476 N N . LYS A 1 188 ? -7.317 -11.963 10.915 1.00 94.69 188 LYS A N 1
ATOM 1477 C CA . LYS A 1 188 ? -6.863 -11.237 9.718 1.00 94.69 188 LYS A CA 1
ATOM 1478 C C . LYS A 1 188 ? -7.113 -9.737 9.871 1.00 94.69 188 LYS A C 1
ATOM 1480 O O . LYS A 1 188 ? -8.217 -9.328 10.220 1.00 94.69 188 LYS A O 1
ATOM 1485 N N . GLU A 1 189 ? -6.107 -8.924 9.556 1.00 96.12 189 GLU A N 1
ATOM 1486 C CA . GLU A 1 189 ? -6.221 -7.463 9.512 1.00 96.12 189 GLU A CA 1
ATOM 1487 C C . GLU A 1 189 ? -5.612 -6.887 8.229 1.00 96.12 189 GLU A C 1
ATOM 1489 O O . GLU A 1 189 ? -4.653 -7.424 7.666 1.00 96.12 189 GLU A O 1
ATOM 1494 N N . ILE A 1 190 ? -6.163 -5.764 7.775 1.00 97.00 190 ILE A N 1
ATOM 1495 C CA . ILE A 1 190 ? -5.618 -4.963 6.681 1.00 97.00 190 ILE A CA 1
ATOM 1496 C C . ILE A 1 190 ? -4.647 -3.941 7.266 1.00 97.00 190 ILE A C 1
ATOM 1498 O O . ILE A 1 190 ? -4.954 -3.242 8.224 1.00 97.00 190 ILE A O 1
ATOM 1502 N N . SER A 1 191 ? -3.466 -3.819 6.678 1.00 95.31 191 SER A N 1
ATOM 1503 C CA . SER A 1 191 ? -2.491 -2.782 6.991 1.00 95.31 191 SER A CA 1
ATOM 1504 C C . SER A 1 191 ? -2.625 -1.638 5.992 1.00 95.31 191 SER A C 1
ATOM 1506 O O . SER A 1 191 ? -2.377 -1.823 4.800 1.00 95.31 191 SER A O 1
ATOM 1508 N N . LEU A 1 192 ? -2.960 -0.449 6.492 1.00 94.94 192 LEU A N 1
ATOM 1509 C CA . LEU A 1 192 ? -2.941 0.802 5.738 1.00 94.94 192 LEU A CA 1
ATOM 1510 C C . LEU A 1 192 ? -1.628 1.525 6.056 1.00 94.94 192 LEU A C 1
ATOM 1512 O O . LEU A 1 192 ? -1.509 2.246 7.048 1.00 94.94 192 LEU A O 1
ATOM 1516 N N . ASP A 1 193 ? -0.607 1.257 5.248 1.00 85.00 193 ASP A N 1
ATOM 1517 C CA . ASP A 1 193 ? 0.696 1.924 5.333 1.00 85.00 193 ASP A CA 1
ATOM 1518 C C . ASP A 1 193 ? 0.851 3.003 4.252 1.00 85.00 193 ASP A C 1
ATOM 1520 O O . ASP A 1 193 ? -0.082 3.291 3.506 1.00 85.00 193 ASP A O 1
ATOM 1524 N N . LYS A 1 194 ? 2.045 3.591 4.148 1.00 82.19 194 LYS A N 1
ATOM 1525 C CA . LYS A 1 194 ? 2.399 4.618 3.157 1.00 82.19 194 LYS A CA 1
ATOM 1526 C C . LYS A 1 194 ? 2.010 4.294 1.702 1.00 82.19 194 LYS A C 1
ATOM 1528 O O . LYS A 1 194 ? 1.836 5.219 0.917 1.00 82.19 194 LYS A O 1
ATOM 1533 N N . ASN A 1 195 ? 1.933 3.014 1.324 1.00 83.00 195 ASN A N 1
ATOM 1534 C CA . ASN A 1 195 ? 1.574 2.588 -0.028 1.00 83.00 195 ASN A CA 1
ATOM 1535 C C . ASN A 1 195 ? 0.051 2.467 -0.206 1.00 83.00 195 ASN A C 1
ATOM 1537 O O . ASN A 1 195 ? -0.430 2.504 -1.333 1.00 83.00 195 ASN A O 1
ATOM 1541 N N . ALA A 1 196 ? -0.718 2.333 0.874 1.00 90.25 196 ALA A N 1
ATOM 1542 C CA . ALA A 1 196 ? -2.167 2.239 0.783 1.00 90.25 196 ALA A CA 1
ATOM 1543 C C . ALA A 1 196 ? -2.776 3.573 0.329 1.00 90.25 196 ALA A C 1
ATOM 1545 O O . ALA A 1 196 ? -2.349 4.650 0.758 1.00 90.25 196 ALA A O 1
ATOM 1546 N N . ARG A 1 197 ? -3.821 3.504 -0.495 1.00 91.19 197 ARG A N 1
ATOM 1547 C CA . ARG A 1 197 ? -4.688 4.649 -0.792 1.00 91.19 197 ARG A CA 1
ATOM 1548 C C . ARG A 1 197 ? -6.075 4.396 -0.235 1.00 91.19 197 ARG A C 1
ATOM 1550 O O . ARG A 1 197 ? -6.602 3.297 -0.375 1.00 91.19 197 ARG A O 1
ATOM 1557 N N . ILE A 1 198 ? -6.641 5.429 0.375 1.00 94.81 198 ILE A N 1
ATOM 1558 C CA . ILE A 1 198 ? -8.013 5.444 0.869 1.00 94.81 198 ILE A CA 1
ATOM 1559 C C . ILE A 1 198 ? -8.777 6.442 0.003 1.00 94.81 198 ILE A C 1
ATOM 1561 O O . ILE A 1 198 ? -8.424 7.618 -0.047 1.00 94.81 198 ILE A O 1
ATOM 1565 N N . ILE A 1 199 ? -9.792 5.970 -0.713 1.00 94.81 199 ILE A N 1
ATOM 1566 C CA . ILE A 1 199 ? -10.624 6.789 -1.595 1.00 94.81 199 ILE A CA 1
ATOM 1567 C C . ILE A 1 199 ? -12.049 6.727 -1.062 1.00 94.81 199 ILE A C 1
ATOM 1569 O O . ILE A 1 199 ? -12.637 5.652 -1.011 1.00 94.81 199 ILE A O 1
ATOM 1573 N N . VAL A 1 200 ? -12.614 7.867 -0.672 1.00 95.94 200 VAL A N 1
ATOM 1574 C CA . VAL A 1 200 ? -14.036 7.947 -0.318 1.00 95.94 200 VAL A CA 1
ATOM 1575 C C . VAL A 1 200 ? -14.851 7.945 -1.607 1.00 95.94 200 VAL A C 1
ATOM 1577 O O . VAL A 1 200 ? -14.611 8.757 -2.498 1.00 95.94 200 VAL A O 1
ATOM 1580 N N . LEU A 1 201 ? -15.794 7.014 -1.714 1.00 93.44 201 LEU A N 1
ATOM 1581 C CA . LEU A 1 201 ? -16.689 6.903 -2.857 1.00 93.44 201 LEU A CA 1
ATOM 1582 C C . LEU A 1 201 ? -17.899 7.802 -2.599 1.00 93.44 201 LEU A C 1
ATOM 1584 O O . LEU A 1 201 ? -18.672 7.564 -1.670 1.00 93.44 201 LEU A O 1
ATOM 1588 N N . GLU A 1 202 ? -18.054 8.853 -3.401 1.00 82.50 202 GLU A N 1
ATOM 1589 C CA . GLU A 1 202 ? -19.251 9.688 -3.350 1.00 82.50 202 GLU A CA 1
ATOM 1590 C C . GLU A 1 202 ? -20.465 8.878 -3.819 1.00 82.50 202 GLU A C 1
ATOM 1592 O O . GLU A 1 202 ? -20.433 8.224 -4.867 1.00 82.50 202 GLU A O 1
ATOM 1597 N N . GLU A 1 203 ? -21.564 8.932 -3.065 1.00 62.34 203 GLU A N 1
ATOM 1598 C CA . GLU A 1 203 ? -22.838 8.447 -3.579 1.00 62.34 203 GLU A CA 1
ATOM 1599 C C . GLU A 1 203 ? -23.300 9.408 -4.673 1.00 62.34 203 GLU A C 1
ATOM 1601 O O . GLU A 1 203 ? -23.561 10.586 -4.416 1.00 62.34 203 GLU A O 1
ATOM 1606 N N . LYS A 1 204 ? -23.410 8.907 -5.910 1.00 49.25 204 LYS A N 1
ATOM 1607 C CA . LYS A 1 204 ? -24.173 9.608 -6.941 1.00 49.25 204 LYS A CA 1
ATOM 1608 C C . LYS A 1 204 ? -25.583 9.781 -6.389 1.00 49.25 204 LYS A C 1
ATOM 1610 O O . LYS A 1 204 ? -26.318 8.804 -6.283 1.00 49.25 204 LYS A O 1
ATOM 1615 N N . LYS A 1 205 ? -25.948 11.009 -6.019 1.00 42.84 205 LYS A N 1
ATOM 1616 C CA . LYS A 1 205 ? -27.350 11.354 -5.799 1.00 42.84 205 LYS A CA 1
ATOM 1617 C C . LYS A 1 205 ? -28.053 11.131 -7.131 1.00 42.84 205 LYS A C 1
ATOM 1619 O O . LYS A 1 205 ? -27.811 11.877 -8.077 1.00 42.84 205 LYS A O 1
ATOM 1624 N N . GLU A 1 206 ? -28.844 10.070 -7.220 1.00 45.88 206 GLU A N 1
ATOM 1625 C CA . GLU A 1 206 ? -29.843 9.962 -8.275 1.00 45.88 206 GLU A CA 1
ATOM 1626 C C . GLU A 1 206 ? -30.776 11.171 -8.115 1.00 45.88 206 GLU A C 1
ATOM 1628 O O . GLU A 1 206 ? -31.302 11.416 -7.026 1.00 45.88 206 GLU A O 1
ATOM 1633 N N . VAL A 1 207 ? -30.844 11.992 -9.164 1.00 46.06 207 VAL A N 1
ATOM 1634 C CA . VAL A 1 207 ? -31.774 13.122 -9.295 1.00 46.06 207 VAL A CA 1
ATOM 1635 C C . VAL A 1 207 ? -33.058 12.603 -9.914 1.00 46.06 207 VAL A C 1
ATOM 1637 O O . VAL A 1 207 ? -32.939 11.847 -10.905 1.00 46.06 207 VAL A O 1
#

Nearest PDB structures (foldseek):
  8aa9-assembly1_B  TM=8.246E-01  e=7.827E-07  Pyrococcus abyssi GE5
  8aaj-assembly1_A  TM=4.241E-01  e=5.877E-10  Pyrococcus abyssi GE5
  2k5v-assembly1_A  TM=8.304E-01  e=6.810E-06  Methanococcus maripaludis
  2k50-assembly1_A  TM=8.582E-01  e=1.771E-05  Methanothermobacter thermautotrophicus str. Delta H
  8oej-assembly1_D  TM=4.198E-01  e=1.130E-09  Pyrococcus abyssi